Protein AF-A0A8J3S633-F1 (afdb_monomer_lite)

pLDDT: mean 79.49, std 15.38, range [40.88, 98.06]

Foldseek 3Di:
DDPPPPPQDQPQLVVLLVQLVVQLCLLVVLLVVLQVDDDCPSVCVQPVPCVVQPPDSQYDPLSVLSSVLSNLVSVLSSLLRSFAGDDDFDPADPLLVVLLVLLVVLLVCCVVDVGDPPDVPDLVVQLVNLVSQLSNQVSLLVVLPQFDNVLSVVLNVLSNVVSVLSNVLSVCVVVVNNVVNVVSCVVCPNCPSVVSSLVSSLVSLVRSQLADPVLSVLSVCLVVLVVVLVVCVVPPDDPPSSCSSNSSSSVSSSSSSVSSSSSRSSNSSRHVSVVVSVDPPPDPPPPPPPPPPPPDDDDDDDPPDD

Sequence (306 aa):
MRLDHSGRRYRFGRLAAGLAIGCAVAAVASGAVAAAGDDGALWRLLFPLGRRWVGEDLTGWQVLPVILAGGAQGWALWQILRGRAAGPRPRLDGHVRVLRGLLYTDLVLRLVFSRPLRLPDPWWVDIPWELLQLAVVVLFHRVLSGTPRVLRLAVLATGALTSLVSIGQDVAGALGRRSVAETSDLALLGGLTWSSWLALLLVAQARDGRWGRTTVWTGAAYPVMTLLIMPLTSAVLPDDGSGVAAIASLSAVSGLLMPVWVARSAHDLAGPHAEAVARPEGTGPASACTTPCSRGRAGCTACNGC

Secondary structure (DSSP, 8-state):
---------BTTHHHHHHHHHHHHHHHHHHHHHHHHS--HHHHHHH-TT-TTT--S---GGGHHHHHHHHHHHHHHHHHHHT-SBSS------HHHHHHHHHHHHHHHHHHHHTTTS-----HHHHHHHHHHHHHHHHHHHHH-TTS-HHHHHHHHHHHHHHHHHHHHHHHHHHTT-HHHHHHHHHHTGGGHHHHHHHHHHHHHHHHHSSS-HHHHHHHHHHHHHHHHHHHHHHHS--TTSHHHHHHHHHHHHHHHHHHHHHHHHHHHTTSHHHHHHHS-STT-----------S--S--------

Organism: Planobispora rosea (NCBI:txid35762)

Structure (mmCIF, N/CA/C/O backbone):
data_AF-A0A8J3S633-F1
#
_entry.id   AF-A0A8J3S633-F1
#
loop_
_atom_site.group_PDB
_atom_site.id
_atom_site.type_symbol
_atom_site.label_atom_id
_atom_site.label_alt_id
_atom_site.label_comp_id
_atom_site.label_asym_id
_atom_site.label_entity_id
_atom_site.label_seq_id
_atom_site.pdbx_PDB_ins_code
_atom_site.Cartn_x
_atom_site.Cartn_y
_atom_site.Cartn_z
_atom_site.occupancy
_atom_site.B_iso_or_equiv
_atom_site.auth_seq_id
_atom_site.auth_comp_id
_atom_site.auth_asym_id
_atom_site.auth_atom_id
_atom_site.pdbx_PDB_model_num
ATOM 1 N N . MET A 1 1 ? 5.932 -20.834 28.822 1.00 41.75 1 MET A N 1
ATOM 2 C CA . MET A 1 1 ? 5.220 -20.266 27.655 1.00 41.75 1 MET A CA 1
ATOM 3 C C . MET A 1 1 ? 5.058 -21.381 26.619 1.00 41.75 1 MET A C 1
ATOM 5 O O . MET A 1 1 ? 5.995 -21.657 25.885 1.00 41.75 1 MET A O 1
ATOM 9 N N . ARG A 1 2 ? 3.947 -22.134 26.648 1.00 41.84 2 ARG A N 1
ATOM 10 C CA . ARG A 1 2 ? 3.683 -23.207 25.670 1.00 41.84 2 ARG A CA 1
ATOM 11 C C . ARG A 1 2 ? 3.145 -22.566 24.397 1.00 41.84 2 ARG A C 1
ATOM 13 O O . ARG A 1 2 ? 2.070 -21.979 24.411 1.00 41.84 2 ARG A O 1
ATOM 20 N N . LEU A 1 3 ? 3.917 -22.638 23.319 1.00 44.97 3 LEU A N 1
ATOM 21 C CA . LEU A 1 3 ? 3.444 -22.276 21.990 1.00 44.97 3 LEU A CA 1
ATOM 22 C C . LEU A 1 3 ? 2.623 -23.449 21.456 1.00 44.97 3 LEU A C 1
ATOM 24 O O . LEU A 1 3 ? 3.164 -24.303 20.756 1.00 44.97 3 LEU A O 1
ATOM 28 N N . ASP A 1 4 ? 1.332 -23.492 21.781 1.00 52.59 4 ASP A N 1
ATOM 29 C CA . ASP A 1 4 ? 0.398 -24.405 21.125 1.00 52.59 4 ASP A CA 1
ATOM 30 C C . ASP A 1 4 ? 0.353 -24.061 19.632 1.00 52.59 4 ASP A C 1
ATOM 32 O O . ASP A 1 4 ? -0.384 -23.182 19.180 1.00 52.59 4 ASP A O 1
ATOM 36 N N . HIS A 1 5 ? 1.168 -24.768 18.847 1.00 47.94 5 HIS A N 1
ATOM 37 C CA . HIS A 1 5 ? 1.132 -24.777 17.389 1.00 47.94 5 HIS A CA 1
ATOM 38 C C . HIS A 1 5 ? -0.099 -25.565 16.930 1.00 47.94 5 HIS A C 1
ATOM 40 O O . HIS A 1 5 ? -0.010 -26.550 16.201 1.00 47.94 5 HIS A O 1
ATOM 46 N N . SER A 1 6 ? -1.285 -25.139 17.367 1.00 53.66 6 SER A N 1
ATOM 47 C CA . SER A 1 6 ? -2.528 -25.571 16.748 1.00 53.66 6 SER A CA 1
ATOM 48 C C . SER A 1 6 ? -2.503 -25.037 15.317 1.00 53.66 6 SER A C 1
ATOM 50 O O . SER A 1 6 ? -2.595 -23.835 15.063 1.00 53.66 6 SER A O 1
ATOM 52 N N . GLY A 1 7 ? -2.242 -25.945 14.374 1.00 49.28 7 GLY A N 1
ATOM 53 C CA . GLY A 1 7 ? -2.020 -25.642 12.967 1.00 49.28 7 GLY A CA 1
ATOM 54 C C . GLY A 1 7 ? -3.175 -24.837 12.385 1.00 49.28 7 GLY A C 1
ATOM 55 O O . GLY A 1 7 ? -4.186 -25.393 11.953 1.00 49.28 7 GLY A O 1
ATOM 56 N N . ARG A 1 8 ? -3.022 -23.510 12.357 1.00 59.16 8 ARG A N 1
ATOM 57 C CA . ARG A 1 8 ? -3.959 -22.590 11.714 1.00 59.16 8 ARG A CA 1
ATOM 58 C C . ARG A 1 8 ? -3.993 -22.900 10.226 1.00 59.16 8 ARG A C 1
ATOM 60 O O . ARG A 1 8 ? -3.114 -22.498 9.466 1.00 59.16 8 ARG A O 1
ATOM 67 N N . ARG A 1 9 ? -5.025 -23.628 9.805 1.00 62.34 9 ARG A N 1
ATOM 68 C CA . ARG A 1 9 ? -5.274 -23.928 8.395 1.00 62.34 9 ARG A CA 1
ATOM 69 C C . ARG A 1 9 ? -5.762 -22.652 7.709 1.00 62.34 9 ARG A C 1
ATOM 71 O O . ARG A 1 9 ? -6.800 -22.111 8.067 1.00 62.34 9 ARG A O 1
ATOM 78 N N . TYR A 1 10 ? -5.021 -22.145 6.732 1.00 63.84 10 TYR A N 1
ATOM 79 C CA . TYR A 1 10 ? -5.462 -21.016 5.910 1.00 63.84 10 TYR A CA 1
ATOM 80 C C . TYR A 1 10 ? -6.394 -21.543 4.818 1.00 63.84 10 TYR A C 1
ATOM 82 O O . TYR A 1 10 ? -6.000 -22.414 4.043 1.00 63.84 10 TYR A O 1
ATOM 90 N N . ARG A 1 11 ? -7.632 -21.037 4.751 1.00 65.25 11 ARG A N 1
ATOM 91 C CA . ARG A 1 11 ? -8.678 -21.584 3.862 1.00 65.25 11 ARG A CA 1
ATOM 92 C C . ARG A 1 11 ? -8.325 -21.449 2.374 1.00 65.25 11 ARG A C 1
ATOM 94 O O . ARG A 1 11 ? -8.649 -22.336 1.597 1.00 65.25 11 ARG A O 1
ATOM 101 N N . PH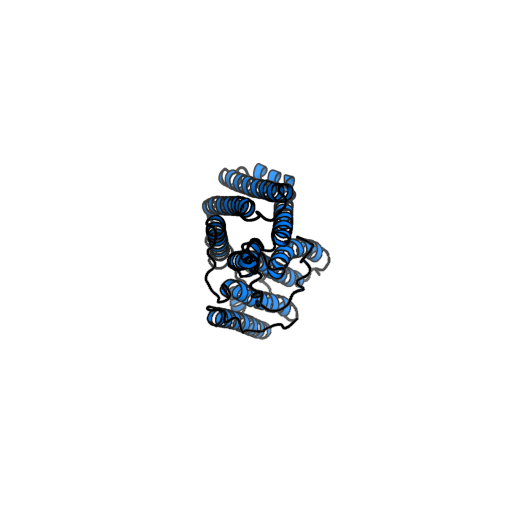E A 1 12 ? -7.594 -20.394 2.013 1.00 68.94 12 PHE A N 1
ATOM 102 C CA . PHE A 1 12 ? -7.072 -20.160 0.659 1.00 68.94 12 PHE A CA 1
ATOM 103 C C . PHE A 1 12 ? -5.582 -20.489 0.517 1.00 68.94 12 PHE A C 1
ATOM 105 O O . PHE A 1 12 ? -5.011 -20.334 -0.559 1.00 68.94 12 PHE A O 1
ATOM 112 N N . GLY A 1 13 ? -4.948 -20.998 1.580 1.00 65.06 13 GLY A N 1
ATOM 113 C CA . GLY A 1 13 ? -3.501 -21.193 1.625 1.00 65.06 13 GLY A CA 1
ATOM 114 C C . GLY A 1 13 ? -2.975 -22.143 0.550 1.00 65.06 13 GLY A C 1
ATOM 115 O O . GLY A 1 13 ? -1.861 -21.944 0.089 1.00 65.06 13 GLY A O 1
ATOM 116 N N . ARG A 1 14 ? -3.770 -23.132 0.116 1.00 72.69 14 ARG A N 1
ATOM 117 C CA . ARG A 1 14 ? -3.367 -24.097 -0.924 1.00 72.69 14 ARG A CA 1
ATOM 118 C C . ARG A 1 14 ? -3.359 -23.494 -2.328 1.00 72.69 14 ARG A C 1
ATOM 120 O O . ARG A 1 14 ? -2.380 -23.674 -3.035 1.00 72.69 14 ARG A O 1
ATOM 127 N N . LEU A 1 15 ? -4.405 -22.754 -2.706 1.00 71.00 15 LEU A N 1
ATOM 128 C CA . LEU A 1 15 ? -4.450 -22.060 -4.001 1.00 71.00 15 LEU A CA 1
ATOM 129 C C . LEU A 1 15 ? -3.401 -20.947 -4.057 1.00 71.00 15 LEU A C 1
ATOM 131 O O . LEU A 1 15 ? -2.670 -20.841 -5.035 1.00 71.00 15 LEU A O 1
ATOM 135 N N . ALA A 1 16 ? -3.267 -20.180 -2.970 1.00 67.19 16 ALA A N 1
ATOM 136 C CA . ALA A 1 16 ? -2.229 -19.165 -2.835 1.00 67.19 16 ALA A CA 1
ATOM 137 C C . ALA A 1 16 ? -0.820 -19.769 -2.929 1.00 67.19 16 ALA A C 1
ATOM 139 O O . ALA A 1 16 ? 0.036 -19.212 -3.606 1.00 67.19 16 ALA A O 1
ATOM 140 N N . ALA A 1 17 ? -0.574 -20.909 -2.271 1.00 70.81 17 ALA A N 1
ATOM 141 C CA . ALA A 1 17 ? 0.704 -21.611 -2.360 1.00 70.81 17 ALA A CA 1
ATOM 142 C C . ALA A 1 17 ? 0.958 -22.149 -3.773 1.00 70.81 17 ALA A C 1
ATOM 144 O O . ALA A 1 17 ? 2.062 -21.993 -4.271 1.00 70.81 17 ALA A O 1
ATOM 145 N N . GLY A 1 18 ? -0.053 -22.721 -4.435 1.00 72.38 18 GLY A N 1
ATOM 146 C CA . GLY A 1 18 ? 0.065 -23.195 -5.815 1.00 72.38 18 GLY A CA 1
ATOM 147 C C . GLY A 1 18 ? 0.425 -22.073 -6.790 1.00 72.38 18 GLY A C 1
ATOM 148 O O . GLY A 1 18 ? 1.368 -22.222 -7.556 1.00 72.38 18 GLY A O 1
ATOM 149 N N . LEU A 1 19 ? -0.258 -20.926 -6.706 1.00 72.62 19 LEU A N 1
ATOM 150 C CA . LEU A 1 19 ? 0.063 -19.747 -7.519 1.00 72.62 19 LEU A CA 1
ATOM 151 C C . LEU A 1 19 ? 1.460 -19.202 -7.214 1.00 72.62 19 LEU A C 1
ATOM 153 O O . LEU A 1 19 ? 2.208 -18.897 -8.133 1.00 72.62 19 LEU A O 1
ATOM 157 N N . ALA A 1 20 ? 1.840 -19.127 -5.940 1.00 70.12 20 ALA A N 1
ATOM 158 C CA . ALA A 1 20 ? 3.161 -18.655 -5.542 1.00 70.12 20 ALA A CA 1
ATOM 159 C C . ALA A 1 20 ? 4.290 -19.574 -6.025 1.00 70.12 20 ALA A C 1
ATOM 161 O O . ALA A 1 20 ? 5.287 -19.084 -6.547 1.00 70.12 20 ALA A O 1
ATOM 162 N N . ILE A 1 21 ? 4.116 -20.894 -5.886 1.00 74.31 21 ILE A N 1
ATOM 163 C CA . ILE A 1 21 ? 5.050 -21.900 -6.404 1.00 74.31 21 ILE A CA 1
ATOM 164 C C . ILE A 1 21 ? 5.099 -21.809 -7.927 1.00 74.31 21 ILE A C 1
ATOM 166 O O . ILE A 1 21 ? 6.187 -21.774 -8.481 1.00 74.31 21 ILE A O 1
ATOM 170 N N . GLY A 1 22 ? 3.951 -21.701 -8.599 1.00 73.06 22 GLY A N 1
ATOM 171 C CA . GLY A 1 22 ? 3.879 -21.532 -10.049 1.00 73.06 22 GLY A CA 1
ATOM 172 C C . GLY A 1 22 ? 4.640 -20.296 -10.528 1.00 73.06 22 GLY A C 1
ATOM 173 O O . GLY A 1 22 ? 5.470 -20.407 -11.422 1.00 73.06 22 GLY A O 1
ATOM 174 N N . CYS A 1 23 ? 4.439 -19.140 -9.888 1.00 68.12 23 CYS A N 1
ATOM 175 C CA . CYS A 1 23 ? 5.184 -17.917 -10.189 1.00 68.12 23 CYS A CA 1
ATOM 176 C C . CYS A 1 23 ? 6.684 -18.058 -9.899 1.00 68.12 23 CYS A C 1
ATOM 178 O O . CYS A 1 23 ? 7.493 -17.612 -10.704 1.00 68.12 23 CYS A O 1
ATOM 180 N N . ALA A 1 24 ? 7.068 -18.686 -8.783 1.00 70.88 24 ALA A N 1
ATOM 181 C CA . ALA A 1 24 ? 8.472 -18.891 -8.434 1.00 70.88 24 ALA A CA 1
ATOM 182 C C . ALA A 1 24 ? 9.171 -19.846 -9.412 1.00 70.88 24 ALA A C 1
ATOM 184 O O . ALA A 1 24 ? 10.261 -19.547 -9.888 1.00 70.88 24 ALA A O 1
ATOM 185 N N . VAL A 1 25 ? 8.531 -20.965 -9.759 1.00 75.19 25 VAL A N 1
ATOM 186 C CA . VAL A 1 25 ? 9.035 -21.925 -10.749 1.00 75.19 25 VAL A CA 1
ATOM 187 C C . VAL A 1 25 ? 9.118 -21.270 -12.120 1.00 75.19 25 VAL A C 1
ATOM 189 O O . VAL A 1 25 ? 10.143 -21.401 -12.773 1.00 75.19 25 VAL A O 1
ATOM 192 N N . ALA A 1 26 ? 8.096 -20.516 -12.535 1.00 72.12 26 ALA A N 1
ATOM 193 C CA . ALA A 1 26 ? 8.138 -19.764 -13.783 1.00 72.12 26 ALA A CA 1
ATOM 194 C C . ALA A 1 26 ? 9.292 -18.750 -13.783 1.00 72.12 26 ALA A C 1
ATOM 196 O O . ALA A 1 26 ? 10.028 -18.686 -14.760 1.00 72.12 26 ALA A O 1
ATOM 197 N N . ALA A 1 27 ? 9.511 -18.017 -12.687 1.00 68.12 27 ALA A N 1
ATOM 198 C CA . ALA A 1 27 ? 10.625 -17.080 -12.556 1.00 68.12 27 ALA A CA 1
ATOM 199 C C . ALA A 1 27 ? 11.992 -17.770 -12.668 1.00 68.12 27 ALA A C 1
ATOM 201 O O . ALA A 1 27 ? 12.840 -17.324 -13.437 1.00 68.12 27 ALA A O 1
ATOM 202 N N . VAL A 1 28 ? 12.189 -18.879 -11.949 1.00 73.38 28 VAL A N 1
ATOM 203 C CA . VAL A 1 28 ? 13.440 -19.653 -11.979 1.00 73.38 28 VAL A CA 1
ATOM 204 C C . VAL A 1 28 ? 13.664 -20.285 -13.350 1.00 73.38 28 VAL A C 1
ATOM 206 O O . VAL A 1 28 ? 14.752 -20.157 -13.899 1.00 73.38 28 VAL A O 1
ATOM 209 N N . ALA A 1 29 ? 12.645 -20.926 -13.925 1.00 73.12 29 ALA A N 1
ATOM 210 C CA . ALA A 1 29 ? 12.733 -21.562 -15.236 1.00 73.12 29 ALA A CA 1
ATOM 211 C C . ALA A 1 29 ? 13.033 -20.536 -16.332 1.00 73.12 29 ALA A C 1
ATOM 213 O O . ALA A 1 29 ? 13.910 -20.764 -17.154 1.00 73.12 29 ALA A O 1
ATOM 214 N N . SER A 1 30 ? 12.374 -19.377 -16.307 1.00 64.69 30 SER A N 1
ATOM 215 C CA . SER A 1 30 ? 12.656 -18.304 -17.265 1.00 64.69 30 SER A CA 1
ATOM 216 C C . SER A 1 30 ? 14.056 -17.726 -17.082 1.00 64.69 30 SER A C 1
ATOM 218 O O . SER A 1 30 ? 14.725 -17.467 -18.072 1.00 64.69 30 SER A O 1
ATOM 220 N N . GLY A 1 31 ? 14.511 -17.544 -15.836 1.00 63.69 31 GLY A N 1
ATOM 221 C CA . GLY A 1 31 ? 15.871 -17.086 -15.551 1.00 63.69 31 GLY A CA 1
ATOM 222 C C . GLY A 1 31 ? 16.930 -18.089 -16.014 1.00 63.69 31 GLY A C 1
ATOM 223 O O . GLY A 1 31 ? 17.950 -17.688 -16.560 1.00 63.69 31 GLY A O 1
ATOM 224 N N . ALA A 1 32 ? 16.668 -19.389 -15.860 1.00 69.19 32 ALA A N 1
ATOM 225 C CA . ALA A 1 32 ? 17.540 -20.453 -16.351 1.00 69.19 32 ALA A CA 1
ATOM 226 C C . ALA A 1 32 ? 17.567 -20.521 -17.887 1.00 69.19 32 ALA A C 1
ATOM 228 O O . ALA A 1 32 ? 18.641 -20.649 -18.465 1.00 69.19 32 ALA A O 1
ATOM 229 N N . VAL A 1 33 ? 16.408 -20.394 -18.547 1.00 65.69 33 VAL A N 1
ATOM 230 C CA . VAL A 1 33 ? 16.312 -20.336 -20.016 1.00 65.69 33 VAL A CA 1
ATOM 231 C C . VAL A 1 33 ? 17.031 -19.103 -20.556 1.00 65.69 33 VAL A C 1
ATOM 233 O O . VAL A 1 33 ? 17.796 -19.225 -21.501 1.00 65.69 33 VAL A O 1
ATOM 236 N N . ALA A 1 34 ? 16.857 -17.944 -19.925 1.00 63.03 34 ALA A N 1
ATOM 237 C CA . ALA A 1 34 ? 17.555 -16.726 -20.311 1.00 63.03 34 ALA A CA 1
ATOM 238 C C . ALA A 1 34 ? 19.071 -16.789 -20.087 1.00 63.03 34 ALA A C 1
ATOM 240 O O . ALA A 1 34 ? 19.836 -16.269 -20.886 1.00 63.03 34 ALA A O 1
ATOM 241 N N . ALA A 1 35 ? 19.525 -17.450 -19.021 1.00 65.56 35 ALA A N 1
ATOM 242 C CA . ALA A 1 35 ? 20.950 -17.697 -18.824 1.00 65.56 35 ALA A CA 1
ATOM 243 C C . ALA A 1 35 ? 21.532 -18.651 -19.887 1.00 65.56 35 ALA A C 1
ATOM 245 O O . ALA A 1 35 ? 22.744 -18.665 -20.092 1.00 65.56 35 ALA A O 1
ATOM 246 N N . ALA A 1 36 ? 20.683 -19.456 -20.533 1.00 70.25 36 ALA A N 1
ATOM 247 C CA . ALA A 1 36 ? 21.066 -20.451 -21.529 1.00 70.25 36 ALA A CA 1
ATOM 248 C C . ALA A 1 36 ? 20.823 -20.011 -22.986 1.00 70.25 36 ALA A C 1
ATOM 250 O O . ALA A 1 36 ? 21.292 -20.695 -23.894 1.00 70.25 36 ALA A O 1
ATOM 251 N N . GLY A 1 37 ? 20.100 -18.914 -23.234 1.00 62.69 37 GLY A N 1
ATOM 252 C CA . GLY A 1 37 ? 19.700 -18.515 -24.581 1.00 62.69 37 GLY A CA 1
ATOM 253 C C . GLY A 1 37 ? 19.213 -17.071 -24.693 1.00 62.69 37 GLY A C 1
ATOM 254 O O . GLY A 1 37 ? 18.707 -16.485 -23.741 1.00 62.69 37 GLY A O 1
ATOM 255 N N . ASP A 1 38 ? 19.330 -16.538 -25.906 1.00 60.56 38 ASP A N 1
ATOM 256 C CA . ASP A 1 38 ? 19.142 -15.131 -26.300 1.00 60.56 38 ASP A CA 1
ATOM 257 C C . ASP A 1 38 ? 17.664 -14.667 -26.357 1.00 60.56 38 ASP A C 1
ATOM 259 O O . ASP A 1 38 ? 17.285 -13.717 -27.045 1.00 60.56 38 ASP A O 1
ATOM 263 N N . ASP A 1 39 ? 16.760 -15.374 -25.671 1.00 61.16 39 ASP A N 1
ATOM 264 C CA . ASP A 1 39 ? 15.317 -15.200 -25.848 1.00 61.16 39 ASP A CA 1
ATOM 265 C C . ASP A 1 39 ? 14.725 -14.142 -24.900 1.00 61.16 39 ASP A C 1
ATOM 267 O O . ASP A 1 39 ? 14.101 -14.418 -23.867 1.00 61.16 39 ASP A O 1
ATOM 271 N N . GLY A 1 40 ? 14.819 -12.879 -25.328 1.00 60.19 40 GLY A N 1
ATOM 272 C CA . GLY A 1 40 ? 14.217 -11.700 -24.687 1.00 60.19 40 GLY A CA 1
ATOM 273 C C . GLY A 1 40 ? 12.688 -11.743 -24.482 1.00 60.19 40 GLY A C 1
ATOM 274 O O . GLY A 1 40 ? 12.103 -10.819 -23.908 1.00 60.19 40 GLY A O 1
ATOM 275 N N . ALA A 1 41 ? 11.986 -12.765 -24.982 1.00 59.84 41 ALA A N 1
ATOM 276 C CA . ALA A 1 41 ? 10.530 -12.905 -24.877 1.00 59.84 41 ALA A CA 1
ATOM 277 C C . ALA A 1 41 ? 10.056 -13.356 -23.481 1.00 59.84 41 ALA A C 1
ATOM 279 O O . ALA A 1 41 ? 9.036 -12.862 -22.995 1.00 59.84 41 ALA A O 1
ATOM 280 N N . LEU A 1 42 ? 10.808 -14.228 -22.802 1.00 58.69 42 LEU A N 1
ATOM 281 C CA . LEU A 1 42 ? 10.473 -14.720 -21.455 1.00 58.69 42 LEU A CA 1
ATOM 282 C C . LEU A 1 42 ? 10.660 -13.636 -20.383 1.00 58.69 42 LEU A C 1
ATOM 284 O O . LEU A 1 42 ? 9.832 -13.495 -19.478 1.00 58.69 42 LEU A O 1
ATOM 288 N N . TRP A 1 43 ? 11.664 -12.772 -20.555 1.00 57.53 43 TRP A N 1
ATOM 289 C CA . TRP A 1 43 ? 11.866 -11.588 -19.716 1.00 57.53 43 TRP A CA 1
ATOM 290 C C . TRP A 1 43 ? 10.698 -10.603 -19.777 1.00 57.53 43 TRP A C 1
ATOM 292 O O . TRP A 1 43 ? 10.301 -10.042 -18.754 1.00 57.53 43 TRP A O 1
ATOM 302 N N . ARG A 1 44 ? 10.086 -10.432 -20.956 1.00 60.25 44 ARG A N 1
ATOM 303 C CA . ARG A 1 44 ? 8.908 -9.569 -21.142 1.00 60.25 44 ARG A CA 1
ATOM 304 C C . ARG A 1 44 ? 7.682 -10.066 -20.371 1.00 60.25 44 ARG A C 1
ATOM 306 O O . ARG A 1 44 ? 6.828 -9.244 -20.036 1.00 60.25 44 ARG A O 1
ATOM 313 N N . LEU A 1 45 ? 7.606 -11.368 -20.082 1.00 58.22 45 LEU A N 1
ATOM 314 C CA . LEU A 1 45 ? 6.519 -11.973 -19.313 1.00 58.22 45 LEU A CA 1
ATOM 315 C C . LEU A 1 45 ? 6.697 -11.767 -17.798 1.00 58.22 45 LEU A C 1
ATOM 317 O O . LEU A 1 45 ? 5.722 -11.516 -17.094 1.00 58.22 45 LEU A O 1
ATOM 321 N N . LEU A 1 46 ? 7.938 -11.834 -17.304 1.00 56.09 46 LEU A N 1
ATOM 322 C CA . LEU A 1 46 ? 8.271 -11.646 -15.882 1.00 56.09 46 LEU A CA 1
ATOM 323 C C . LEU A 1 46 ? 8.392 -10.177 -15.465 1.00 56.09 46 LEU A C 1
ATOM 325 O O . LEU A 1 46 ? 8.084 -9.814 -14.327 1.00 56.09 46 LEU A O 1
ATOM 329 N N . PHE A 1 47 ? 8.816 -9.320 -16.395 1.00 58.69 47 PHE A N 1
ATOM 330 C CA . PHE A 1 47 ? 9.011 -7.888 -16.182 1.00 58.69 47 PHE A CA 1
ATOM 331 C C . PHE A 1 47 ? 8.239 -7.066 -17.219 1.00 58.69 47 PHE A C 1
ATOM 333 O O . PHE A 1 47 ? 8.841 -6.298 -17.975 1.00 58.69 47 PHE A O 1
ATOM 340 N N . PRO A 1 48 ? 6.890 -7.101 -17.220 1.00 53.84 48 PRO A N 1
ATOM 341 C CA . PRO A 1 48 ? 6.104 -6.142 -18.002 1.00 53.84 48 PRO A CA 1
ATOM 342 C C . PRO A 1 48 ? 6.433 -4.680 -17.622 1.00 53.84 48 PRO A C 1
ATOM 344 O O . PRO A 1 48 ? 6.217 -3.771 -18.424 1.00 53.84 48 PRO A O 1
ATOM 347 N N . LEU A 1 49 ? 7.019 -4.475 -16.437 1.00 47.81 49 LEU A N 1
ATOM 348 C CA . LEU A 1 49 ? 7.538 -3.226 -15.865 1.00 47.81 49 LEU A CA 1
ATOM 349 C C . LEU A 1 49 ? 8.876 -2.732 -16.440 1.00 47.81 49 LEU A C 1
ATOM 351 O O . LEU A 1 49 ? 9.174 -1.548 -16.336 1.00 47.81 49 LEU A O 1
ATOM 355 N N . GLY A 1 50 ? 9.699 -3.620 -17.004 1.00 46.81 50 GLY A N 1
ATOM 356 C CA . GLY A 1 50 ? 11.109 -3.347 -17.312 1.00 46.81 50 GLY A CA 1
ATOM 357 C C . GLY A 1 50 ? 11.405 -3.026 -18.776 1.00 46.81 50 GLY A C 1
ATOM 358 O O . GLY A 1 50 ? 12.571 -2.888 -19.125 1.00 46.81 50 GLY A O 1
ATOM 359 N N . ARG A 1 51 ? 10.387 -2.898 -19.646 1.00 47.97 51 ARG A N 1
ATOM 360 C CA . ARG A 1 51 ? 10.587 -2.775 -21.111 1.00 47.97 51 ARG A CA 1
ATOM 361 C C . ARG A 1 51 ? 11.517 -1.641 -21.551 1.00 47.97 51 ARG A C 1
ATOM 363 O O . ARG A 1 51 ? 11.989 -1.694 -22.676 1.00 47.97 51 ARG A O 1
ATOM 370 N N . ARG A 1 52 ? 11.720 -0.609 -20.728 1.00 49.66 52 ARG A N 1
ATOM 371 C CA . ARG A 1 52 ? 12.607 0.510 -21.079 1.00 49.66 52 ARG A CA 1
ATOM 372 C C . ARG A 1 52 ? 14.066 0.287 -20.670 1.00 49.66 52 ARG A C 1
ATOM 374 O O . ARG A 1 52 ? 14.918 1.018 -21.144 1.00 49.66 52 ARG A O 1
ATOM 381 N N . TRP A 1 53 ? 14.329 -0.701 -19.816 1.00 51.22 53 TRP A N 1
ATOM 382 C CA . TRP A 1 53 ? 15.633 -0.922 -19.182 1.00 51.22 53 TRP A CA 1
ATOM 383 C C . TRP A 1 53 ? 16.250 -2.277 -19.536 1.00 51.22 53 TRP A C 1
ATOM 385 O O . TRP A 1 53 ? 17.457 -2.433 -19.460 1.00 51.22 53 TRP A O 1
ATOM 395 N N . VAL A 1 54 ? 15.428 -3.252 -19.935 1.00 54.00 54 VAL A N 1
ATOM 396 C CA . VAL A 1 54 ? 15.863 -4.592 -20.356 1.00 54.00 54 VAL A CA 1
ATOM 397 C C . VAL A 1 54 ? 15.823 -4.649 -21.882 1.00 54.00 54 VAL A C 1
ATOM 399 O O . VAL A 1 54 ? 14.923 -5.245 -22.474 1.00 54.00 54 VAL A O 1
ATOM 402 N N . GLY A 1 55 ? 16.715 -3.884 -22.509 1.00 50.09 55 GLY A N 1
ATOM 403 C CA . GLY A 1 55 ? 16.956 -3.908 -23.955 1.00 50.09 55 GLY A CA 1
ATOM 404 C C . GLY A 1 55 ? 18.253 -4.622 -24.337 1.00 50.09 55 GLY A C 1
ATOM 405 O O . GLY A 1 55 ? 18.500 -4.801 -25.521 1.00 50.09 55 GLY A O 1
ATOM 406 N N . GLU A 1 56 ? 19.050 -5.023 -23.349 1.00 57.34 56 GLU A N 1
ATOM 407 C CA . GLU A 1 56 ? 20.370 -5.623 -23.528 1.00 57.34 56 GLU A CA 1
ATOM 408 C C . GLU A 1 56 ? 20.370 -7.065 -23.017 1.00 57.34 56 GLU A C 1
ATOM 410 O O . GLU A 1 56 ? 19.593 -7.421 -22.120 1.00 57.34 56 GLU A O 1
ATOM 415 N N . ASP A 1 57 ? 21.240 -7.882 -23.605 1.00 66.19 57 ASP A N 1
ATOM 416 C CA . ASP A 1 57 ? 21.424 -9.295 -23.293 1.00 66.19 57 ASP A CA 1
ATOM 417 C C . ASP A 1 57 ? 21.907 -9.444 -21.843 1.00 66.19 57 ASP A C 1
ATOM 419 O O . ASP A 1 57 ? 23.102 -9.388 -21.540 1.00 66.19 57 ASP A O 1
ATOM 423 N N . LEU A 1 58 ? 20.955 -9.594 -20.914 1.00 68.19 58 LEU A N 1
ATOM 424 C CA . LEU A 1 58 ? 21.225 -9.837 -19.497 1.00 68.19 58 LEU A CA 1
ATOM 425 C C . LEU A 1 58 ? 22.006 -11.147 -19.357 1.00 68.19 58 LEU A C 1
ATOM 427 O O . LEU A 1 58 ? 21.422 -12.231 -19.371 1.00 68.19 58 LEU A O 1
ATOM 431 N N . THR A 1 59 ? 23.320 -11.053 -19.182 1.00 74.62 59 THR A N 1
ATOM 432 C CA . THR A 1 59 ? 24.209 -12.214 -19.074 1.00 74.62 59 THR A CA 1
ATOM 433 C C . THR A 1 59 ? 24.946 -12.238 -17.736 1.00 74.62 59 THR A C 1
ATOM 435 O O . THR A 1 59 ? 25.098 -11.235 -17.030 1.00 74.62 59 THR A O 1
ATOM 438 N N . GLY A 1 60 ? 25.372 -13.436 -17.329 1.00 83.12 60 GLY A N 1
ATOM 439 C CA . GLY A 1 60 ? 26.152 -13.636 -16.111 1.00 83.12 60 GLY A CA 1
ATOM 440 C C . GLY A 1 60 ? 25.401 -13.257 -14.829 1.00 83.12 60 GLY A C 1
ATOM 441 O O . GLY A 1 60 ? 24.318 -13.767 -14.544 1.00 83.12 60 GLY A O 1
ATOM 442 N N . TRP A 1 61 ? 26.001 -12.389 -14.010 1.00 80.75 61 TRP A N 1
ATOM 443 C CA . TRP A 1 61 ? 25.502 -12.084 -12.664 1.00 80.75 61 TRP A CA 1
ATOM 444 C C . TRP A 1 61 ? 24.228 -11.226 -12.655 1.00 80.75 61 TRP A C 1
ATOM 446 O O . TRP A 1 61 ? 23.469 -11.279 -11.686 1.00 80.75 61 TRP A O 1
ATOM 456 N N . GLN A 1 62 ? 23.957 -10.481 -13.731 1.00 77.75 62 GLN A N 1
ATOM 457 C CA . GLN A 1 62 ? 22.792 -9.593 -13.853 1.00 77.75 62 GLN A CA 1
ATOM 458 C C . GLN A 1 62 ? 21.462 -10.363 -13.809 1.00 77.75 62 GLN A C 1
ATOM 460 O O . GLN A 1 62 ? 20.434 -9.811 -13.428 1.00 77.75 62 GLN A O 1
ATOM 465 N N . VAL A 1 63 ? 21.488 -11.662 -14.122 1.00 78.69 63 VAL A N 1
ATOM 466 C CA . VAL A 1 63 ? 20.342 -12.580 -14.031 1.00 78.69 63 VAL A CA 1
ATOM 467 C C . VAL A 1 63 ? 19.876 -12.766 -12.577 1.00 78.69 63 VAL A C 1
ATOM 469 O O . VAL A 1 63 ? 18.680 -12.921 -12.317 1.00 78.69 63 VAL A O 1
ATOM 472 N N . LEU A 1 64 ? 20.793 -12.713 -11.603 1.00 82.88 64 LEU A N 1
ATOM 473 C CA . LEU A 1 64 ? 20.493 -13.003 -10.198 1.00 82.88 64 LEU A CA 1
ATOM 474 C C . LEU A 1 64 ? 19.499 -12.001 -9.567 1.00 82.88 64 LEU A C 1
ATOM 476 O O . LEU A 1 64 ? 18.486 -12.461 -9.032 1.00 82.88 64 LEU A O 1
ATOM 480 N N . PRO A 1 65 ? 19.703 -10.665 -9.631 1.00 82.50 65 PRO A N 1
ATOM 481 C CA . PRO A 1 65 ? 18.726 -9.687 -9.139 1.00 82.50 65 PRO A CA 1
ATOM 482 C C . PRO A 1 65 ? 17.325 -9.882 -9.723 1.00 82.50 65 PRO A C 1
ATOM 484 O O . PRO A 1 65 ? 16.325 -9.732 -9.019 1.00 82.50 65 PRO A O 1
ATOM 487 N N . VAL A 1 66 ? 17.259 -10.273 -10.993 1.00 79.06 66 VAL A N 1
ATOM 488 C CA . VAL A 1 66 ? 16.011 -10.448 -11.726 1.00 79.06 66 VAL A CA 1
ATOM 489 C C . VAL A 1 66 ? 15.276 -11.715 -11.266 1.00 79.06 66 VAL A C 1
ATOM 491 O O . VAL A 1 66 ? 14.075 -11.666 -10.989 1.00 79.06 66 VAL A O 1
ATOM 494 N N . ILE A 1 67 ? 15.987 -12.830 -11.058 1.00 81.00 67 ILE A N 1
ATOM 495 C CA . ILE A 1 67 ? 15.424 -14.039 -10.428 1.00 81.00 67 ILE A CA 1
ATOM 496 C C . ILE A 1 67 ? 14.913 -13.725 -9.017 1.00 81.00 67 ILE A C 1
ATOM 498 O O . ILE A 1 67 ? 13.801 -14.122 -8.660 1.00 81.00 67 ILE A O 1
ATOM 502 N N . LEU A 1 68 ? 15.687 -12.981 -8.218 1.00 85.75 68 LEU A N 1
ATOM 503 C CA . LEU A 1 68 ? 15.281 -12.579 -6.868 1.00 85.75 68 LEU A CA 1
ATOM 504 C C . LEU A 1 68 ? 14.016 -11.716 -6.894 1.00 85.75 68 LEU A C 1
ATOM 506 O O . LEU A 1 68 ? 13.110 -11.933 -6.087 1.00 85.75 68 LEU A O 1
ATOM 510 N N . ALA A 1 69 ? 13.912 -10.784 -7.842 1.00 84.12 69 ALA A N 1
ATOM 511 C CA . ALA A 1 69 ? 12.715 -9.977 -8.027 1.00 84.12 69 ALA A CA 1
ATOM 512 C C . ALA A 1 69 ? 11.497 -10.831 -8.421 1.00 84.12 69 ALA A C 1
ATOM 514 O O . ALA A 1 69 ? 10.421 -10.643 -7.852 1.00 84.12 69 ALA A O 1
ATOM 515 N N . GLY A 1 70 ? 11.657 -11.818 -9.308 1.00 81.31 70 GLY A N 1
ATOM 516 C CA . GLY A 1 70 ? 10.596 -12.779 -9.637 1.00 81.31 70 GLY A CA 1
ATOM 517 C C . GLY A 1 70 ? 10.171 -13.639 -8.436 1.00 81.31 70 GLY A C 1
ATOM 518 O O . GLY A 1 70 ? 8.980 -13.812 -8.168 1.00 81.31 70 GLY A O 1
ATOM 519 N N . GLY A 1 71 ? 11.130 -14.103 -7.630 1.00 85.31 71 GLY A N 1
ATOM 520 C CA . GLY A 1 71 ? 10.852 -14.792 -6.367 1.00 85.31 71 GLY A CA 1
ATOM 521 C C . GLY A 1 71 ? 10.087 -13.909 -5.373 1.00 85.31 71 GLY A C 1
ATOM 522 O O . GLY A 1 71 ? 9.112 -14.354 -4.761 1.00 85.31 71 GLY A O 1
ATOM 523 N N . ALA A 1 72 ? 10.466 -12.634 -5.261 1.00 88.88 72 ALA A N 1
ATOM 524 C CA . ALA A 1 72 ? 9.773 -11.655 -4.429 1.00 88.88 72 ALA A CA 1
ATOM 525 C C . ALA A 1 72 ? 8.341 -11.383 -4.916 1.00 88.88 72 ALA A C 1
ATOM 527 O O . ALA A 1 72 ? 7.444 -11.235 -4.086 1.00 88.88 72 ALA A O 1
ATOM 528 N N . GLN A 1 73 ? 8.091 -11.374 -6.231 1.00 85.31 73 GLN A N 1
ATOM 529 C CA . GLN A 1 73 ? 6.737 -11.292 -6.798 1.00 85.31 73 GLN A CA 1
ATOM 530 C C . GLN A 1 73 ? 5.884 -12.498 -6.389 1.00 85.31 73 GLN A C 1
ATOM 532 O O . GLN A 1 73 ? 4.771 -12.316 -5.890 1.00 85.31 73 GLN A O 1
ATOM 537 N N . GLY A 1 74 ? 6.412 -13.719 -6.528 1.00 82.69 74 GLY A N 1
ATOM 538 C CA . GLY A 1 74 ? 5.731 -14.93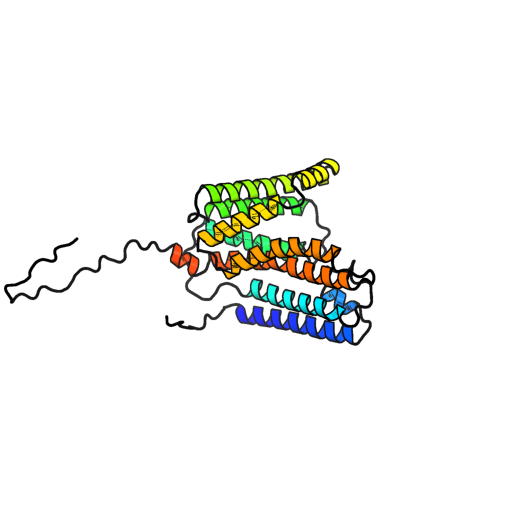8 -6.078 1.00 82.69 74 GLY A CA 1
ATOM 539 C C . GLY A 1 74 ? 5.428 -14.913 -4.576 1.00 82.69 74 GLY A C 1
ATOM 540 O O . GLY A 1 74 ? 4.312 -15.227 -4.150 1.00 82.69 74 GLY A O 1
ATOM 541 N N . TRP A 1 75 ? 6.383 -14.448 -3.765 1.00 92.00 75 TRP A N 1
ATOM 542 C CA . TRP A 1 75 ? 6.181 -14.227 -2.332 1.00 92.00 75 TRP A CA 1
ATOM 543 C C . TRP A 1 75 ? 5.105 -13.173 -2.048 1.00 92.00 75 TRP A C 1
ATOM 545 O O . TRP A 1 75 ? 4.244 -13.394 -1.197 1.00 92.00 75 TRP A O 1
ATOM 555 N N . ALA A 1 76 ? 5.113 -12.043 -2.751 1.00 90.88 76 ALA A N 1
ATOM 556 C CA . ALA A 1 76 ? 4.136 -10.978 -2.561 1.00 90.88 76 ALA A CA 1
ATOM 557 C C . ALA A 1 76 ? 2.719 -11.464 -2.886 1.00 90.88 76 ALA A C 1
ATOM 559 O O . ALA A 1 76 ? 1.799 -11.268 -2.088 1.00 90.88 76 ALA A O 1
ATOM 560 N N . LEU A 1 77 ? 2.561 -12.185 -4.000 1.00 87.31 77 LEU A N 1
ATOM 561 C CA . LEU A 1 77 ? 1.297 -12.802 -4.390 1.00 87.31 77 LEU A CA 1
ATOM 562 C C . LEU A 1 77 ? 0.819 -13.802 -3.334 1.00 87.31 77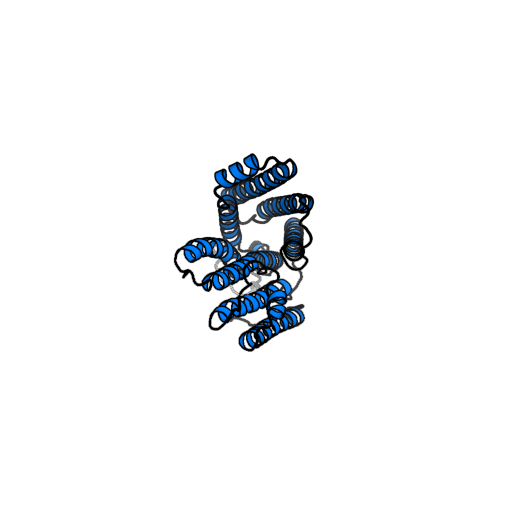 LEU A C 1
ATOM 564 O O . LEU A 1 77 ? -0.352 -13.786 -2.951 1.00 87.31 77 LEU A O 1
ATOM 568 N N . TRP A 1 78 ? 1.730 -14.617 -2.793 1.00 88.38 78 TRP A N 1
ATOM 569 C CA . TRP A 1 78 ? 1.412 -15.497 -1.674 1.00 88.38 78 TRP A CA 1
ATOM 570 C C . TRP A 1 78 ? 0.876 -14.718 -0.471 1.00 88.38 78 TRP A C 1
ATOM 572 O O . TRP A 1 78 ? -0.153 -15.099 0.081 1.00 88.38 78 TRP A O 1
ATOM 582 N N . GLN A 1 79 ? 1.525 -13.619 -0.068 1.00 92.06 79 GLN A N 1
ATOM 583 C CA . GLN A 1 79 ? 1.074 -12.807 1.070 1.00 92.06 79 GLN A CA 1
ATOM 584 C C . GLN A 1 79 ? -0.299 -12.175 0.837 1.00 92.06 79 GLN A C 1
ATOM 586 O O . GLN A 1 79 ? -1.121 -12.139 1.756 1.00 92.06 79 GLN A O 1
ATOM 591 N N . ILE A 1 80 ? -0.545 -11.703 -0.384 1.00 91.38 80 ILE A N 1
ATOM 592 C CA . ILE A 1 80 ? -1.817 -11.111 -0.795 1.00 91.38 80 ILE A CA 1
ATOM 593 C C . ILE A 1 80 ? -2.938 -12.161 -0.753 1.00 91.38 80 ILE A C 1
ATOM 595 O O . ILE A 1 80 ? -3.997 -11.914 -0.178 1.00 91.38 80 ILE A O 1
ATOM 599 N N . LEU A 1 81 ? -2.693 -13.359 -1.292 1.00 88.81 81 LEU A N 1
ATOM 600 C CA . LEU A 1 81 ? -3.706 -14.410 -1.442 1.00 88.81 81 LEU A CA 1
ATOM 601 C C . LEU A 1 81 ? -3.865 -15.326 -0.225 1.00 88.81 81 LEU A C 1
ATOM 603 O O . LEU A 1 81 ? -4.867 -16.038 -0.126 1.00 88.81 81 LEU A O 1
ATOM 607 N N . ARG A 1 82 ? -2.910 -15.331 0.716 1.00 85.25 82 ARG A N 1
ATOM 608 C CA . ARG A 1 82 ? -2.936 -16.200 1.910 1.00 85.25 82 ARG A CA 1
ATOM 609 C C . ARG A 1 82 ? -4.258 -16.097 2.673 1.00 85.25 82 ARG A C 1
ATOM 611 O O . ARG A 1 82 ? -4.708 -17.082 3.268 1.00 85.25 82 ARG A O 1
ATOM 618 N N . GLY A 1 83 ? -4.888 -14.925 2.612 1.00 80.31 83 GLY A N 1
ATOM 619 C CA . GLY A 1 83 ? -6.178 -14.654 3.217 1.00 80.31 83 GLY A CA 1
ATOM 620 C C . GLY A 1 83 ? -6.118 -14.650 4.743 1.00 80.31 83 GLY A C 1
ATOM 621 O O . GLY A 1 83 ? -5.077 -14.834 5.377 1.00 80.31 83 GLY A O 1
ATOM 622 N N . ARG A 1 84 ? -7.287 -14.467 5.358 1.00 77.19 84 ARG A N 1
ATOM 623 C CA . ARG A 1 84 ? -7.438 -14.513 6.817 1.00 77.19 84 ARG A CA 1
ATOM 624 C C . ARG A 1 84 ? -7.116 -15.915 7.355 1.00 77.19 84 ARG A C 1
ATOM 626 O O . ARG A 1 84 ? -7.564 -16.916 6.789 1.00 77.19 84 ARG A O 1
ATOM 633 N N . ALA A 1 85 ? -6.426 -15.985 8.495 1.00 74.12 85 ALA A N 1
ATOM 634 C CA . ALA A 1 85 ? -6.301 -17.223 9.264 1.00 74.12 85 ALA A CA 1
ATOM 635 C C . ALA A 1 85 ? -7.695 -17.797 9.589 1.00 74.12 85 ALA A C 1
ATOM 637 O O . ALA A 1 85 ? -8.610 -17.048 9.944 1.00 74.12 85 ALA A O 1
ATOM 638 N N . ALA A 1 86 ? -7.888 -19.113 9.447 1.00 70.62 86 ALA A N 1
ATOM 639 C CA . ALA A 1 86 ? -9.164 -19.717 9.816 1.00 70.62 86 ALA A CA 1
ATOM 640 C C . ALA A 1 86 ? -9.409 -19.573 11.323 1.00 70.62 86 ALA A C 1
ATOM 642 O O . ALA A 1 86 ? -8.512 -19.764 12.141 1.00 70.62 86 ALA A O 1
ATOM 643 N N . GLY A 1 87 ? -10.645 -19.225 11.658 1.00 75.25 87 GLY A N 1
ATOM 644 C CA . GLY A 1 87 ? -11.133 -19.018 13.013 1.00 75.25 87 GLY A CA 1
ATOM 645 C C . GLY A 1 87 ? -12.570 -18.494 12.975 1.00 75.25 87 GLY A C 1
ATOM 646 O O . GLY A 1 87 ? -13.055 -18.150 11.880 1.00 75.25 87 GLY A O 1
ATOM 647 N N . PRO A 1 88 ? -13.249 -18.414 14.132 1.00 74.12 88 PRO A N 1
ATOM 648 C CA . PRO A 1 88 ? -14.540 -17.745 14.260 1.00 74.12 88 PRO A CA 1
ATOM 649 C C . PRO A 1 88 ? -14.515 -16.370 13.581 1.00 74.12 88 PRO A C 1
ATOM 651 O O . PRO A 1 88 ? -13.456 -15.757 13.417 1.00 74.12 88 PRO A O 1
ATOM 654 N N . ARG A 1 89 ? -15.657 -15.918 13.061 1.00 75.06 89 ARG A N 1
ATOM 655 C CA . ARG A 1 89 ? -15.748 -14.582 12.463 1.00 75.06 89 ARG A CA 1
ATOM 656 C C . ARG A 1 89 ? -15.941 -13.579 13.604 1.00 75.06 89 ARG A C 1
ATOM 658 O O . ARG A 1 89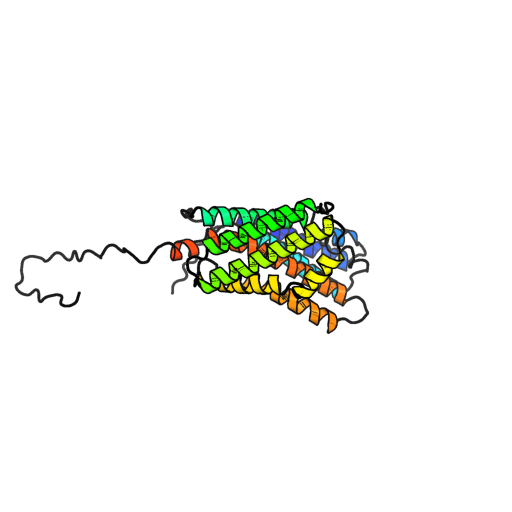 ? -17.016 -13.619 14.203 1.00 75.06 89 ARG A O 1
ATOM 665 N N . PRO A 1 90 ? -14.969 -12.693 13.893 1.00 75.69 90 PRO A N 1
ATOM 666 C CA . PRO A 1 90 ? -15.205 -11.614 14.836 1.00 75.69 90 PRO A CA 1
ATOM 667 C C . PRO A 1 90 ? -16.382 -10.767 14.372 1.00 75.69 90 PRO A C 1
ATOM 669 O O . PRO A 1 90 ? -16.548 -10.503 13.174 1.00 75.69 90 PRO A O 1
ATOM 672 N N . ARG A 1 91 ? -17.175 -10.288 15.329 1.00 82.88 91 ARG A N 1
ATOM 673 C CA . ARG A 1 91 ? -18.134 -9.218 15.070 1.00 82.88 91 ARG A CA 1
ATOM 674 C C . ARG A 1 91 ? -17.339 -7.927 14.872 1.00 82.88 91 ARG A C 1
ATOM 676 O O . ARG A 1 91 ? -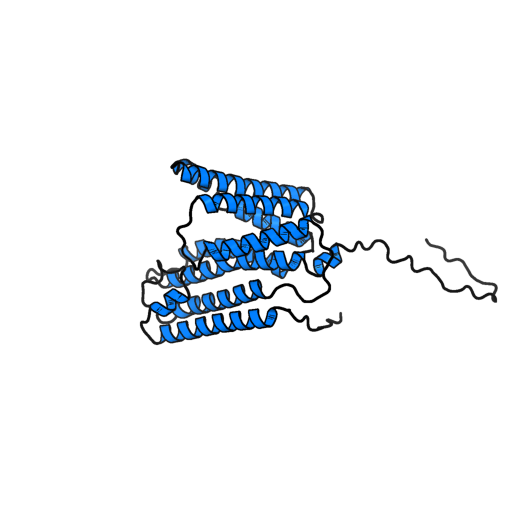16.953 -7.276 15.832 1.00 82.88 91 ARG A O 1
ATOM 683 N N . LEU A 1 92 ? -17.043 -7.606 13.615 1.00 84.62 92 LEU A N 1
ATOM 684 C CA . LEU A 1 92 ? -16.319 -6.389 13.250 1.00 84.62 92 LEU A CA 1
ATOM 685 C C . LEU A 1 92 ? -17.238 -5.171 13.351 1.00 84.62 92 LEU A C 1
ATOM 687 O O . LEU A 1 92 ? -18.356 -5.203 12.819 1.00 84.62 92 LEU A O 1
ATOM 691 N N . ASP A 1 93 ? -16.722 -4.106 13.964 1.00 90.19 93 ASP A N 1
ATOM 692 C CA . ASP A 1 93 ? -17.310 -2.768 13.902 1.00 90.19 93 ASP A CA 1
ATOM 693 C C . ASP A 1 93 ? -17.493 -2.318 12.436 1.00 90.19 93 ASP A C 1
ATOM 695 O O . ASP A 1 93 ? -16.754 -2.738 11.535 1.00 90.19 93 ASP A O 1
ATOM 699 N N . GLY A 1 94 ? -18.493 -1.469 12.191 1.00 93.38 94 GLY A N 1
ATOM 700 C CA . GLY A 1 94 ? -18.842 -0.969 10.863 1.00 93.38 94 GLY A CA 1
ATOM 701 C C . GLY A 1 94 ? -17.655 -0.298 10.174 1.00 93.38 94 GLY A C 1
ATOM 702 O O . GLY A 1 94 ? -17.311 -0.668 9.052 1.00 93.38 94 GLY A O 1
ATOM 703 N N . HIS A 1 95 ? -16.955 0.600 10.873 1.00 95.62 95 HIS A N 1
ATOM 704 C CA . HIS A 1 95 ? -15.798 1.321 10.328 1.00 95.62 95 HIS A CA 1
ATOM 705 C C . HIS A 1 95 ? -14.652 0.386 9.930 1.00 95.62 95 HIS A C 1
ATOM 707 O O . HIS A 1 95 ? -14.051 0.556 8.873 1.00 95.62 95 HIS A O 1
ATOM 713 N N . VAL A 1 96 ? -14.382 -0.642 10.742 1.00 94.31 96 VAL A N 1
ATOM 714 C CA . VAL A 1 96 ? -13.344 -1.645 10.458 1.00 94.31 96 VAL A CA 1
ATOM 715 C C . VAL A 1 96 ? -13.688 -2.442 9.201 1.00 94.31 96 VAL A C 1
ATOM 717 O O . VAL A 1 96 ? -12.814 -2.718 8.379 1.00 94.31 96 VAL A O 1
ATOM 720 N N . ARG A 1 97 ? -14.967 -2.792 9.023 1.00 94.38 97 ARG A N 1
ATOM 721 C CA . ARG A 1 97 ? -15.439 -3.501 7.829 1.00 94.38 97 ARG A CA 1
ATOM 722 C C . ARG A 1 97 ? -15.283 -2.653 6.571 1.00 94.38 97 ARG A C 1
ATOM 724 O O . ARG A 1 97 ? -14.807 -3.178 5.567 1.00 94.38 97 ARG A O 1
ATOM 731 N N . VAL A 1 98 ? -15.653 -1.373 6.638 1.00 96.88 98 VAL A N 1
ATOM 732 C CA . VAL A 1 98 ? -15.512 -0.441 5.509 1.00 96.88 98 VAL A CA 1
ATOM 733 C C . VAL A 1 98 ? -14.037 -0.232 5.177 1.00 96.88 98 VAL A C 1
ATOM 735 O O . VAL A 1 98 ? -13.663 -0.432 4.027 1.00 96.88 98 VAL A O 1
ATOM 738 N N . LEU A 1 99 ? -13.182 0.055 6.168 1.00 96.88 99 LEU A N 1
ATOM 739 C CA . LEU A 1 99 ? -11.740 0.234 5.951 1.00 96.88 99 LEU A CA 1
ATOM 740 C C . LEU A 1 99 ? -11.118 -0.998 5.295 1.00 96.88 99 LEU A C 1
ATOM 742 O O . LEU A 1 99 ? -10.382 -0.884 4.323 1.00 96.88 99 LEU A O 1
ATOM 746 N N . ARG A 1 100 ? -11.455 -2.192 5.789 1.00 95.56 100 ARG A N 1
ATOM 747 C CA . ARG A 1 100 ? -10.986 -3.446 5.198 1.00 95.56 100 ARG A CA 1
ATOM 748 C C . ARG A 1 100 ? -11.440 -3.604 3.745 1.00 95.56 100 ARG A C 1
ATOM 750 O O . ARG A 1 100 ? -10.654 -4.066 2.925 1.00 95.56 100 ARG A O 1
ATOM 757 N N . GLY A 1 101 ? -12.685 -3.241 3.440 1.00 96.19 101 GLY A N 1
ATOM 758 C CA . GLY A 1 101 ? -13.197 -3.204 2.072 1.00 96.19 101 GLY A CA 1
ATOM 759 C C . GLY A 1 101 ? -12.380 -2.263 1.192 1.00 96.19 101 GLY A C 1
ATOM 760 O O . GLY A 1 101 ? -11.878 -2.700 0.163 1.00 96.19 101 GLY A O 1
ATOM 761 N N . LEU A 1 102 ? -12.163 -1.021 1.640 1.00 97.00 102 LEU A N 1
ATOM 762 C CA . LEU A 1 102 ? -11.388 -0.028 0.891 1.00 97.00 102 LEU A CA 1
ATOM 763 C C . LEU A 1 102 ? -9.930 -0.446 0.682 1.00 97.00 102 LEU A C 1
ATOM 765 O O . LEU A 1 102 ? -9.415 -0.235 -0.405 1.00 97.00 102 LEU A O 1
ATOM 769 N N . LEU A 1 103 ? -9.283 -1.091 1.658 1.00 96.81 103 LEU A N 1
ATOM 770 C CA . LEU A 1 103 ? -7.923 -1.620 1.487 1.00 96.81 103 LEU A CA 1
ATOM 771 C C . LEU A 1 103 ? -7.862 -2.738 0.434 1.00 96.81 103 LEU A C 1
ATOM 773 O O . LEU A 1 103 ? -6.890 -2.832 -0.307 1.00 96.81 103 LEU A O 1
ATOM 777 N N . TYR A 1 104 ? -8.887 -3.591 0.330 1.00 95.56 104 TYR A N 1
ATOM 778 C CA . TYR A 1 104 ? -8.939 -4.571 -0.760 1.00 95.56 104 TYR A CA 1
ATOM 779 C C . TYR A 1 104 ? -9.239 -3.922 -2.108 1.00 95.56 104 TYR A C 1
ATOM 781 O O . TYR A 1 104 ? -8.652 -4.331 -3.104 1.00 95.56 104 TYR A O 1
ATOM 789 N N . THR A 1 105 ? -10.118 -2.920 -2.147 1.00 94.88 105 THR A N 1
ATOM 790 C CA . THR A 1 105 ? -10.370 -2.140 -3.364 1.00 94.88 105 THR A CA 1
ATOM 791 C C . THR A 1 105 ? -9.089 -1.454 -3.834 1.00 94.88 105 THR A C 1
ATOM 793 O O . THR A 1 105 ? -8.732 -1.589 -4.999 1.00 94.88 105 THR A O 1
ATOM 796 N N . ASP A 1 106 ? -8.358 -0.813 -2.917 1.00 94.50 106 ASP A N 1
ATOM 797 C CA . ASP A 1 106 ? -7.041 -0.215 -3.153 1.00 94.50 106 ASP A CA 1
ATOM 798 C C . ASP A 1 106 ? -6.072 -1.242 -3.749 1.00 94.50 106 ASP A C 1
ATOM 800 O O . ASP A 1 106 ? -5.506 -1.045 -4.822 1.00 94.50 106 ASP A O 1
ATOM 804 N N . LEU A 1 107 ? -5.957 -2.401 -3.105 1.00 93.62 107 LEU A N 1
ATOM 805 C CA . LEU A 1 107 ? -5.103 -3.479 -3.577 1.00 93.62 107 LEU A CA 1
ATOM 806 C C . LEU A 1 107 ? -5.473 -3.953 -4.991 1.00 93.62 107 LEU A C 1
ATOM 808 O O . LEU A 1 107 ? -4.583 -4.156 -5.813 1.00 93.62 107 LEU A O 1
ATOM 812 N N . VAL A 1 108 ? -6.762 -4.144 -5.282 1.00 89.69 108 VAL A N 1
ATOM 813 C CA . VAL A 1 108 ? -7.231 -4.597 -6.601 1.00 89.69 108 VAL A CA 1
ATOM 814 C C . VAL A 1 108 ? -6.919 -3.560 -7.668 1.00 89.69 108 VAL A C 1
ATOM 816 O O . VAL A 1 108 ? -6.349 -3.908 -8.694 1.00 89.69 108 VAL A O 1
ATOM 819 N N . LEU A 1 109 ? -7.245 -2.296 -7.422 1.00 87.81 109 LEU A N 1
ATOM 820 C CA . LEU A 1 109 ? -6.970 -1.202 -8.349 1.00 87.81 109 LEU A CA 1
ATOM 821 C C . LEU A 1 109 ? -5.461 -1.036 -8.582 1.00 87.81 109 LEU A C 1
ATOM 823 O O . LEU A 1 109 ? -5.053 -0.963 -9.736 1.00 87.81 109 LEU A O 1
ATOM 827 N N . ARG A 1 110 ? -4.613 -1.120 -7.541 1.00 87.31 110 ARG A N 1
ATOM 828 C CA . ARG A 1 110 ? -3.150 -1.213 -7.718 1.00 87.31 110 ARG A CA 1
ATOM 829 C C . ARG A 1 110 ? -2.806 -2.363 -8.651 1.00 87.31 110 ARG A C 1
ATOM 831 O O . ARG A 1 110 ? -2.095 -2.159 -9.622 1.00 87.31 110 ARG A O 1
ATOM 838 N N . LEU A 1 111 ? -3.297 -3.570 -8.401 1.00 83.19 111 LEU A N 1
ATOM 839 C CA . LEU A 1 111 ? -2.948 -4.726 -9.229 1.00 83.19 111 LEU A CA 1
ATOM 840 C C . LEU A 1 111 ? -3.458 -4.613 -10.674 1.00 83.19 111 LEU A C 1
ATOM 842 O O . LEU A 1 111 ? -2.781 -5.104 -11.570 1.00 83.19 111 LEU A O 1
ATOM 846 N N . VAL A 1 112 ? -4.608 -3.978 -10.905 1.00 81.00 112 VAL A N 1
ATOM 847 C CA . VAL A 1 112 ? -5.216 -3.802 -12.234 1.00 81.00 112 VAL A CA 1
ATOM 848 C C . VAL A 1 112 ? -4.516 -2.698 -13.025 1.00 81.00 112 VAL A C 1
ATOM 850 O O . VAL A 1 112 ? -4.068 -2.951 -14.144 1.00 81.00 112 VAL A O 1
ATOM 853 N N . PHE A 1 113 ? -4.397 -1.504 -12.442 1.00 75.44 113 PHE A N 1
ATOM 854 C CA . PHE A 1 113 ? -3.900 -0.309 -13.125 1.00 75.44 113 PHE A CA 1
ATOM 855 C C . PHE A 1 113 ? -2.377 -0.226 -13.113 1.00 75.44 113 PHE A C 1
ATOM 857 O O . PHE A 1 113 ? -1.773 0.057 -14.139 1.00 75.44 113 PHE A O 1
ATOM 864 N N . SER A 1 114 ? -1.711 -0.589 -12.012 1.00 68.00 114 SER A N 1
ATOM 865 C CA . SER A 1 114 ? -0.276 -0.307 -11.932 1.00 68.00 114 SER A CA 1
ATOM 866 C C . SER A 1 114 ? 0.605 -1.196 -12.822 1.00 68.00 114 SER A C 1
ATOM 868 O O . SER A 1 114 ? 1.763 -0.822 -13.018 1.00 68.00 114 SER A O 1
ATOM 870 N N . ARG A 1 115 ? 0.169 -2.384 -13.314 1.00 62.06 115 ARG A N 1
ATOM 871 C CA . ARG A 1 115 ? 1.144 -3.375 -13.850 1.00 62.06 115 ARG A CA 1
ATOM 872 C C . ARG A 1 115 ? 0.770 -4.247 -15.066 1.00 62.06 115 ARG A C 1
ATOM 874 O O . ARG A 1 115 ? 1.470 -4.131 -16.072 1.00 62.06 115 ARG A O 1
ATOM 881 N N . PRO A 1 116 ? -0.200 -5.177 -15.040 1.00 50.97 116 PRO A N 1
ATOM 882 C CA . PRO A 1 116 ? -0.238 -6.218 -16.070 1.00 50.97 116 PRO A CA 1
ATOM 883 C C . PRO A 1 116 ? -0.935 -5.785 -17.364 1.00 50.97 116 PRO A C 1
ATOM 885 O O . PRO A 1 116 ? -0.569 -6.269 -18.431 1.00 50.97 116 PRO A O 1
ATOM 888 N N . LEU A 1 117 ? -1.920 -4.883 -17.297 1.00 52.81 117 LEU A N 1
ATOM 889 C CA . LEU A 1 117 ? -2.815 -4.636 -18.432 1.00 52.81 117 LEU A CA 1
ATOM 890 C C . LEU A 1 117 ? -2.395 -3.466 -19.327 1.00 52.81 117 LEU A C 1
ATOM 892 O O . LEU A 1 117 ? -2.904 -3.378 -20.441 1.00 52.81 117 LEU A O 1
ATOM 896 N N . ARG A 1 118 ? -1.464 -2.602 -18.876 1.00 58.06 118 ARG A N 1
ATOM 897 C CA . ARG A 1 118 ? -1.009 -1.396 -19.606 1.00 58.06 118 ARG A CA 1
ATOM 898 C C . ARG A 1 118 ? -2.163 -0.649 -20.278 1.00 58.06 118 ARG A C 1
ATOM 900 O O . ARG A 1 118 ? -2.045 -0.207 -21.422 1.00 58.06 118 ARG A O 1
ATOM 907 N N . LEU A 1 119 ? -3.296 -0.566 -19.587 1.00 64.06 119 LEU A N 1
ATOM 908 C CA . LEU A 1 119 ? -4.368 0.285 -20.062 1.00 64.06 119 LEU A CA 1
ATOM 909 C C . LEU A 1 119 ? -3.803 1.708 -20.048 1.00 64.06 119 LEU A C 1
ATOM 911 O O . LEU A 1 119 ? -3.091 2.042 -19.101 1.00 64.06 119 LEU A O 1
ATOM 915 N N . PRO A 1 120 ? -4.007 2.506 -21.109 1.00 67.50 120 PRO A N 1
ATOM 916 C CA . PRO A 1 120 ? -3.627 3.908 -21.066 1.00 67.50 120 PRO A CA 1
ATOM 917 C C . PRO A 1 120 ? -4.312 4.510 -19.846 1.00 67.50 120 PRO A C 1
ATOM 919 O O . PRO A 1 120 ? -5.542 4.520 -19.824 1.00 67.50 120 PRO A O 1
ATOM 922 N N . ASP A 1 121 ? -3.524 4.905 -18.840 1.00 67.06 121 ASP A N 1
ATOM 923 C CA . ASP A 1 121 ? -4.036 5.399 -17.563 1.00 67.06 121 ASP A CA 1
ATOM 924 C C . ASP A 1 121 ? -4.878 6.637 -17.853 1.00 67.06 121 ASP A C 1
ATOM 926 O O . ASP A 1 121 ? -4.350 7.689 -18.237 1.00 67.06 121 ASP A O 1
ATOM 930 N N . PRO A 1 122 ? -6.209 6.515 -17.786 1.00 78.75 122 PRO A N 1
ATOM 931 C CA . PRO A 1 122 ? -7.051 7.655 -18.018 1.00 78.75 122 PRO A CA 1
ATOM 932 C C . PRO A 1 122 ? -6.901 8.556 -16.798 1.00 78.75 122 PRO A C 1
ATOM 934 O O . PRO A 1 122 ? -7.140 8.100 -15.687 1.00 78.75 122 PRO A O 1
ATOM 937 N N . TRP A 1 123 ? -6.600 9.837 -16.996 1.00 78.75 123 TRP A N 1
ATOM 938 C CA . TRP A 1 123 ? -6.500 10.830 -15.910 1.00 78.75 123 TRP A CA 1
ATOM 939 C C . TRP A 1 123 ? -7.724 10.844 -14.970 1.00 78.75 123 TRP A C 1
ATOM 941 O O . TRP A 1 123 ? -7.652 11.259 -13.817 1.00 78.75 123 TRP A O 1
ATOM 951 N N . TRP A 1 124 ? -8.884 10.390 -15.457 1.00 79.38 124 TRP A N 1
ATOM 952 C CA . TRP A 1 124 ? -10.098 10.272 -14.656 1.00 79.38 124 TRP A CA 1
ATOM 953 C C . TRP A 1 124 ? -10.087 9.088 -13.680 1.00 79.38 124 TRP A C 1
ATOM 955 O O . TRP A 1 124 ? -10.995 9.019 -12.862 1.00 79.38 124 TRP A O 1
ATOM 965 N N . VAL A 1 125 ? -9.125 8.161 -13.752 1.00 85.62 125 VAL A N 1
ATOM 966 C CA . VAL A 1 125 ? -8.929 7.058 -12.790 1.00 85.62 125 VAL A CA 1
ATOM 967 C C . VAL A 1 125 ? -8.148 7.531 -11.564 1.00 85.62 125 VAL A C 1
ATOM 969 O O . VAL A 1 125 ? -8.448 7.082 -10.455 1.00 85.62 125 VAL A O 1
ATOM 972 N N . ASP A 1 126 ? -7.234 8.483 -11.745 1.00 86.06 126 ASP A N 1
ATOM 973 C CA . ASP A 1 126 ? -6.399 9.028 -10.670 1.00 86.06 126 ASP A CA 1
ATOM 974 C C . ASP A 1 126 ? -7.249 9.777 -9.630 1.00 86.06 126 ASP A C 1
ATOM 976 O O . ASP A 1 126 ? -7.118 9.567 -8.428 1.00 86.06 126 ASP A O 1
ATOM 980 N N . ILE A 1 127 ? -8.256 10.541 -10.068 1.00 89.06 127 ILE A N 1
ATOM 981 C CA . ILE A 1 127 ? -9.133 11.278 -9.143 1.00 89.06 127 ILE A CA 1
ATOM 982 C C . ILE A 1 127 ? -9.925 10.334 -8.202 1.00 89.06 127 ILE A C 1
ATOM 984 O O . ILE A 1 127 ? -9.848 10.503 -6.982 1.00 89.06 127 ILE A O 1
ATOM 988 N N . PRO A 1 128 ? -10.688 9.327 -8.685 1.00 91.44 128 PRO A N 1
ATOM 989 C CA . PRO A 1 128 ? -11.322 8.322 -7.831 1.00 91.44 128 PRO A CA 1
ATOM 990 C C . PRO A 1 128 ? -10.333 7.567 -6.946 1.00 91.44 128 PRO A C 1
ATOM 992 O O . PRO A 1 128 ? -10.679 7.212 -5.817 1.00 91.44 128 PRO A O 1
ATOM 995 N N . TRP A 1 129 ? -9.126 7.311 -7.449 1.00 92.06 129 TRP A N 1
ATOM 996 C CA . TRP A 1 129 ? -8.060 6.669 -6.694 1.00 92.06 129 TRP A CA 1
ATOM 997 C C . TRP A 1 129 ? -7.628 7.514 -5.492 1.00 92.06 129 TRP A C 1
ATOM 999 O O . TRP A 1 129 ? -7.594 7.019 -4.363 1.00 92.06 129 TRP A O 1
ATOM 1009 N N . GLU A 1 130 ? -7.399 8.807 -5.691 1.00 92.81 130 GLU A N 1
ATOM 1010 C CA . GLU A 1 130 ? -7.035 9.720 -4.611 1.00 92.81 130 GLU A CA 1
ATOM 1011 C C . GLU A 1 130 ? -8.187 9.962 -3.626 1.00 92.81 130 GLU A C 1
ATOM 1013 O O . GLU A 1 130 ? -7.979 10.049 -2.413 1.00 92.81 130 GLU A O 1
ATOM 1018 N N . LEU A 1 131 ? -9.436 9.977 -4.104 1.00 95.50 131 LEU A N 1
ATOM 1019 C CA . LEU A 1 131 ? -10.614 10.007 -3.230 1.00 95.50 131 LEU A CA 1
ATOM 1020 C C . LEU A 1 131 ? -10.723 8.737 -2.374 1.00 95.50 131 LEU A C 1
ATOM 1022 O O . LEU A 1 131 ? -11.074 8.811 -1.191 1.00 95.50 131 LEU A O 1
ATOM 1026 N N . LEU A 1 132 ? -10.393 7.573 -2.943 1.00 96.19 132 LEU A N 1
ATOM 1027 C CA . LEU A 1 132 ? -10.296 6.318 -2.204 1.00 96.19 132 LEU A CA 1
ATOM 1028 C C . LEU A 1 132 ? -9.200 6.397 -1.130 1.00 96.19 132 LEU A C 1
ATOM 1030 O O . LEU A 1 132 ? -9.463 6.012 0.013 1.00 96.19 132 LEU A O 1
ATOM 1034 N N . GLN A 1 133 ? -8.014 6.933 -1.448 1.00 96.00 133 GLN A N 1
ATOM 1035 C CA . GLN A 1 133 ? -6.946 7.149 -0.461 1.00 96.00 133 GLN A CA 1
ATOM 1036 C C . GLN A 1 133 ? -7.397 8.075 0.666 1.00 96.00 133 GLN A C 1
ATOM 1038 O O . GLN A 1 133 ? -7.235 7.747 1.843 1.00 96.00 133 GLN A O 1
ATOM 1043 N N . LEU A 1 134 ? -8.037 9.196 0.334 1.00 97.19 134 LEU A N 1
ATOM 1044 C CA . LEU A 1 134 ? -8.555 10.133 1.325 1.00 97.19 134 LEU A CA 1
ATOM 1045 C C . LEU A 1 134 ? -9.574 9.454 2.255 1.00 97.19 134 LEU A C 1
ATOM 1047 O O . LEU A 1 134 ? -9.520 9.621 3.477 1.00 97.19 134 LEU A O 1
ATOM 1051 N N . ALA A 1 135 ? -10.468 8.628 1.705 1.00 97.88 135 ALA A N 1
ATOM 1052 C CA . ALA A 1 135 ? -11.409 7.840 2.497 1.00 97.88 135 ALA A CA 1
ATOM 1053 C C . ALA A 1 135 ? -10.691 6.834 3.418 1.00 97.88 135 ALA A C 1
ATOM 1055 O O . ALA A 1 135 ? -11.067 6.689 4.587 1.00 97.88 135 ALA A O 1
ATOM 1056 N N . VAL A 1 136 ? -9.631 6.178 2.933 1.00 97.62 136 VAL A N 1
ATOM 1057 C CA . VAL A 1 136 ? -8.771 5.292 3.733 1.00 97.62 136 VAL A CA 1
ATOM 1058 C C . VAL A 1 136 ? -8.115 6.059 4.887 1.00 97.62 136 VAL A C 1
ATOM 1060 O O . VAL A 1 136 ? -8.174 5.591 6.026 1.00 97.62 136 VAL A O 1
ATOM 1063 N N . VAL A 1 137 ? -7.572 7.256 4.645 1.00 97.75 137 VAL A N 1
ATOM 1064 C CA . VAL A 1 137 ? -6.977 8.125 5.680 1.00 97.75 137 VAL A CA 1
ATOM 1065 C C . VAL A 1 137 ? -7.999 8.468 6.769 1.00 97.75 137 VAL A C 1
ATOM 1067 O O . VAL A 1 137 ? -7.730 8.297 7.964 1.00 97.75 137 VAL A O 1
ATOM 1070 N N . VAL A 1 138 ? -9.197 8.909 6.374 1.00 98.06 138 VAL A N 1
ATOM 1071 C CA . VAL A 1 138 ? -10.276 9.263 7.310 1.00 98.06 138 VAL A CA 1
ATOM 1072 C C . VAL A 1 138 ? -10.707 8.051 8.138 1.00 98.06 138 VAL A C 1
ATOM 1074 O O . VAL A 1 138 ? -10.905 8.157 9.352 1.00 98.06 138 VAL A O 1
ATOM 1077 N N . LEU A 1 139 ? -10.823 6.877 7.519 1.00 97.50 139 LEU A N 1
ATOM 1078 C CA . LEU A 1 139 ? -11.199 5.654 8.223 1.00 97.50 139 LEU A CA 1
ATOM 1079 C C . LEU A 1 139 ? -10.099 5.148 9.153 1.00 97.50 139 LEU A C 1
ATOM 1081 O O . LEU A 1 139 ? -10.419 4.714 10.259 1.00 97.50 139 LEU A O 1
ATOM 1085 N N . PHE A 1 140 ? -8.821 5.257 8.783 1.00 96.94 140 PHE A N 1
ATOM 1086 C CA . PHE A 1 140 ? -7.722 4.969 9.706 1.00 96.94 140 PHE A CA 1
ATOM 1087 C C . PHE A 1 140 ? -7.814 5.844 10.956 1.00 96.94 140 PHE A C 1
ATOM 1089 O O . PHE A 1 140 ? -7.757 5.320 12.067 1.00 96.94 140 PHE A O 1
ATOM 1096 N N . HIS A 1 141 ? -8.061 7.148 10.807 1.00 96.50 141 HIS A N 1
ATOM 1097 C CA . HIS A 1 141 ? -8.257 8.043 11.951 1.00 96.50 141 HIS A CA 1
ATOM 1098 C C . HIS A 1 141 ? -9.382 7.575 12.896 1.00 96.50 141 HIS A C 1
ATOM 1100 O O . HIS A 1 141 ? -9.263 7.712 14.122 1.00 96.50 141 HIS A O 1
ATOM 1106 N N . ARG A 1 142 ? -10.474 7.028 12.344 1.00 96.38 142 ARG A N 1
ATOM 1107 C CA . ARG A 1 142 ? -11.606 6.485 13.114 1.00 96.38 142 ARG A CA 1
ATOM 1108 C C . ARG A 1 142 ? -11.272 5.153 13.783 1.00 96.38 142 ARG A C 1
ATOM 1110 O O . ARG A 1 142 ? -11.639 4.959 14.937 1.00 96.38 142 ARG A O 1
ATOM 1117 N N . VAL A 1 143 ? -10.577 4.261 13.078 1.00 96.00 143 VAL A N 1
ATOM 1118 C CA . VAL A 1 143 ? -10.264 2.901 13.545 1.00 96.00 143 VAL A CA 1
ATOM 1119 C C . VAL A 1 143 ? -9.134 2.878 14.579 1.00 96.00 143 VAL A C 1
ATOM 1121 O O . VAL A 1 143 ? -9.154 2.015 15.452 1.00 96.00 143 VAL A O 1
ATOM 1124 N N . LEU A 1 144 ? -8.197 3.831 14.531 1.00 95.44 144 LEU A N 1
ATOM 1125 C CA . LEU A 1 144 ? -7.061 3.964 15.459 1.00 95.44 144 LEU A CA 1
ATOM 1126 C C . LEU A 1 144 ? -7.473 4.491 16.848 1.00 95.44 144 LEU A C 1
ATOM 1128 O O . LEU A 1 144 ? -6.830 5.381 17.403 1.00 95.44 144 LEU A O 1
ATOM 1132 N N . SER A 1 145 ? -8.576 4.001 17.416 1.00 91.00 145 SER A N 1
ATOM 1133 C CA . SER A 1 145 ? -9.133 4.504 18.675 1.00 91.00 145 SER A CA 1
ATOM 1134 C C . SER A 1 145 ? -8.228 4.267 19.890 1.00 91.00 145 SER A C 1
ATOM 1136 O O . SER A 1 145 ? -8.354 5.006 20.862 1.00 91.00 145 SER A O 1
ATOM 1138 N N . GLY A 1 146 ? -7.319 3.284 19.842 1.00 90.38 146 GLY A N 1
ATOM 1139 C CA . GLY A 1 146 ? -6.362 2.988 20.916 1.00 90.38 146 GLY A CA 1
ATOM 1140 C C . GLY A 1 146 ? -5.124 3.892 20.923 1.00 90.38 146 GLY A C 1
ATOM 1141 O O . GLY A 1 146 ? -4.266 3.768 21.790 1.00 90.38 146 GLY A O 1
ATOM 1142 N N . THR A 1 147 ? -5.011 4.813 19.964 1.00 95.88 147 THR A N 1
ATOM 1143 C CA . THR A 1 147 ? -3.844 5.690 19.796 1.00 95.88 147 THR A CA 1
ATOM 1144 C C . THR A 1 147 ? -4.086 7.084 20.408 1.00 95.88 147 THR A C 1
ATOM 1146 O O . THR A 1 147 ? -5.214 7.586 20.343 1.00 95.88 147 THR A O 1
ATOM 1149 N N . PRO A 1 148 ? -3.055 7.781 20.944 1.00 97.12 148 PRO A N 1
ATOM 1150 C CA . PRO A 1 148 ? -3.192 9.160 21.417 1.00 97.12 148 PRO A CA 1
ATOM 1151 C C . PRO A 1 148 ? -3.818 10.097 20.374 1.00 97.12 148 PRO A C 1
ATOM 1153 O O . PRO A 1 148 ? -3.460 10.061 19.193 1.00 97.12 148 PRO A O 1
ATOM 1156 N N . ARG A 1 149 ? -4.720 10.984 20.818 1.00 97.19 149 ARG A N 1
ATOM 1157 C CA . ARG A 1 149 ? -5.485 11.899 19.947 1.00 97.19 149 ARG A CA 1
ATOM 1158 C C . ARG A 1 149 ? -4.592 12.747 19.039 1.00 97.19 149 ARG A C 1
ATOM 1160 O O . ARG A 1 149 ? -4.914 12.904 17.867 1.00 97.19 149 ARG A O 1
ATOM 1167 N N . VAL A 1 150 ? -3.472 13.247 19.563 1.00 98.00 150 VAL A N 1
ATOM 1168 C CA . VAL A 1 150 ? -2.514 14.069 18.804 1.00 98.00 150 VAL A CA 1
ATOM 1169 C C . VAL A 1 150 ? -1.942 13.292 17.620 1.00 98.00 150 VAL A C 1
ATOM 1171 O O . VAL A 1 150 ? -1.981 13.783 16.498 1.00 98.00 150 VAL A O 1
ATOM 1174 N N . LEU A 1 151 ? -1.497 12.048 17.835 1.00 97.69 151 LEU A N 1
ATOM 1175 C CA . LEU A 1 151 ? -0.954 11.210 16.764 1.00 97.69 151 LEU A CA 1
ATOM 1176 C C . LEU A 1 151 ? -2.027 10.877 15.716 1.00 97.69 151 LEU A C 1
ATOM 1178 O O . LEU A 1 151 ? -1.766 10.967 14.522 1.00 97.69 151 LEU A O 1
ATOM 1182 N N . ARG A 1 152 ? -3.260 10.575 16.140 1.00 97.25 152 ARG A N 1
ATOM 1183 C CA . ARG A 1 152 ? -4.382 10.333 15.214 1.00 97.25 152 ARG A CA 1
ATOM 1184 C C . ARG A 1 152 ? -4.723 11.551 14.358 1.00 97.25 152 ARG A C 1
ATOM 1186 O O . ARG A 1 152 ? -5.114 11.386 13.205 1.00 97.25 152 ARG A O 1
ATOM 1193 N N . LEU A 1 153 ? -4.648 12.754 14.927 1.00 98.00 153 LEU A N 1
ATOM 1194 C CA . LEU A 1 153 ? -4.871 13.998 14.191 1.00 98.00 153 LEU A CA 1
ATOM 1195 C C . LEU A 1 153 ? -3.702 14.300 13.253 1.00 98.00 153 LEU A C 1
ATOM 1197 O O . LEU A 1 153 ? -3.947 14.694 12.121 1.00 98.00 153 LEU A O 1
ATOM 1201 N N . ALA A 1 154 ? -2.462 14.043 13.675 1.00 97.94 154 ALA A N 1
ATOM 1202 C CA . ALA A 1 154 ? -1.284 14.196 12.825 1.00 97.94 154 ALA A CA 1
ATOM 1203 C C . ALA A 1 154 ? -1.335 13.264 11.601 1.00 97.94 154 ALA A C 1
ATOM 1205 O O . ALA A 1 154 ? -1.113 13.719 10.481 1.00 97.94 154 ALA A O 1
ATOM 1206 N N . VAL A 1 155 ? -1.704 11.989 11.789 1.00 97.62 155 VAL A N 1
ATOM 1207 C CA . VAL A 1 155 ? -1.923 11.027 10.688 1.00 97.62 155 VAL A CA 1
ATOM 1208 C C . VAL A 1 155 ? -3.032 11.504 9.748 1.00 97.62 155 VAL A C 1
ATOM 1210 O O . VAL A 1 155 ? -2.869 11.454 8.534 1.00 97.62 155 VAL A O 1
ATOM 1213 N N . LEU A 1 156 ? -4.154 11.987 10.291 1.00 97.81 156 LEU A N 1
ATOM 1214 C CA . LEU A 1 156 ? -5.254 12.508 9.477 1.00 97.81 156 LEU A CA 1
ATOM 1215 C C . LEU A 1 156 ? -4.821 13.730 8.660 1.00 97.81 156 LEU A C 1
ATOM 1217 O O . LEU A 1 156 ? -5.069 13.771 7.462 1.00 97.81 156 LEU A O 1
ATOM 1221 N N . ALA A 1 157 ? -4.180 14.709 9.300 1.00 97.19 157 ALA A N 1
ATOM 1222 C CA . ALA A 1 157 ? -3.787 15.963 8.669 1.00 97.19 157 ALA A CA 1
ATOM 1223 C C . ALA A 1 157 ? -2.747 15.743 7.565 1.00 97.19 157 ALA A C 1
ATOM 1225 O O . ALA A 1 157 ? -2.941 16.208 6.447 1.00 97.19 157 ALA A O 1
ATOM 1226 N N . THR A 1 158 ? -1.680 14.991 7.854 1.00 96.12 158 THR A N 1
ATOM 1227 C CA . THR A 1 158 ? -0.626 14.689 6.868 1.00 96.12 158 THR A CA 1
ATOM 1228 C C . THR A 1 158 ? -1.150 13.849 5.705 1.00 96.12 158 THR A C 1
ATOM 1230 O O . THR A 1 158 ? -0.823 14.130 4.553 1.00 96.12 158 THR A O 1
ATOM 1233 N N . GLY A 1 159 ? -2.019 12.871 5.974 1.00 96.38 159 GLY A N 1
ATOM 1234 C CA . GLY A 1 159 ? -2.627 12.043 4.931 1.00 96.38 159 GLY A CA 1
ATOM 1235 C C . GLY A 1 159 ? -3.597 12.822 4.055 1.00 96.38 159 GLY A C 1
ATOM 1236 O O . GLY A 1 159 ? -3.500 12.764 2.836 1.00 96.38 159 GLY A O 1
ATOM 1237 N N . ALA A 1 160 ? -4.489 13.605 4.668 1.00 96.69 160 ALA A N 1
ATOM 1238 C CA . ALA A 1 160 ? -5.445 14.426 3.934 1.00 96.69 160 ALA A CA 1
ATOM 1239 C C . ALA A 1 160 ? -4.734 15.489 3.092 1.00 96.69 160 ALA A C 1
ATOM 1241 O O . ALA A 1 160 ? -5.101 15.679 1.939 1.00 96.69 160 ALA A O 1
ATOM 1242 N N . LEU A 1 161 ? -3.693 16.132 3.634 1.00 94.69 161 LEU A N 1
ATOM 1243 C CA . LEU A 1 161 ? -2.862 17.063 2.874 1.00 94.69 161 LEU A CA 1
ATOM 1244 C C . LEU A 1 161 ? -2.233 16.373 1.659 1.00 94.69 161 LEU A C 1
ATOM 1246 O O . LEU A 1 161 ? -2.314 16.909 0.560 1.00 94.69 161 LEU A O 1
ATOM 1250 N N . THR A 1 162 ? -1.670 15.175 1.838 1.00 93.19 162 THR A N 1
ATOM 1251 C CA . THR A 1 162 ? -1.053 14.421 0.734 1.00 93.19 162 THR A CA 1
ATOM 1252 C C . THR A 1 162 ? -2.065 14.087 -0.366 1.00 93.19 162 THR A C 1
ATOM 1254 O O . THR A 1 162 ? -1.790 14.334 -1.538 1.00 93.19 162 THR A O 1
ATOM 1257 N N . SER A 1 163 ? -3.254 13.593 -0.010 1.00 94.25 163 SER A N 1
ATOM 1258 C CA . SER A 1 163 ? -4.302 13.292 -0.996 1.00 94.25 163 SER A CA 1
ATOM 1259 C C . SER A 1 163 ? -4.842 14.551 -1.679 1.00 94.25 163 SER A C 1
ATOM 1261 O O . SER A 1 163 ? -5.030 14.557 -2.888 1.00 94.25 163 SER A O 1
ATOM 1263 N N . LEU A 1 164 ? -5.069 15.643 -0.940 1.00 93.75 164 LEU A N 1
ATOM 1264 C CA . LEU A 1 164 ? -5.571 16.897 -1.518 1.00 93.75 164 LEU A CA 1
ATOM 1265 C C . LEU A 1 164 ? -4.581 17.522 -2.502 1.00 93.75 164 LEU A C 1
ATOM 1267 O O . LEU A 1 164 ? -4.993 18.041 -3.537 1.00 93.75 164 LEU A O 1
ATOM 1271 N N . VAL A 1 165 ? -3.288 17.460 -2.188 1.00 91.88 165 VAL A N 1
ATOM 1272 C CA . VAL A 1 165 ? -2.229 17.886 -3.105 1.00 91.88 165 VAL A CA 1
ATOM 1273 C C . VAL A 1 165 ? -2.252 17.034 -4.364 1.00 91.88 165 VAL A C 1
ATOM 1275 O O . VAL A 1 165 ? -2.251 17.605 -5.449 1.00 91.88 165 VAL A O 1
ATOM 1278 N N . SER A 1 166 ? -2.305 15.707 -4.221 1.00 90.62 166 SER A N 1
ATOM 1279 C CA . SER A 1 166 ? -2.277 14.779 -5.361 1.00 90.62 166 SER A CA 1
ATOM 1280 C C . SER A 1 166 ? -3.460 15.044 -6.301 1.00 90.62 166 SER A C 1
ATOM 1282 O O . SER A 1 166 ? -3.263 15.303 -7.483 1.00 90.62 166 SER A O 1
ATOM 1284 N N . ILE A 1 167 ? -4.672 15.194 -5.747 1.00 91.50 167 ILE A N 1
ATOM 1285 C CA . ILE A 1 167 ? -5.866 15.618 -6.504 1.00 91.50 167 ILE A CA 1
ATOM 1286 C C . ILE A 1 167 ? -5.630 16.960 -7.213 1.00 91.50 167 ILE A C 1
ATOM 1288 O O . ILE A 1 167 ? -6.004 17.136 -8.372 1.00 91.50 167 ILE A O 1
ATOM 1292 N N . GLY A 1 168 ? -5.031 17.933 -6.521 1.00 91.00 168 GLY A N 1
ATOM 1293 C CA . GLY A 1 168 ? -4.718 19.241 -7.092 1.00 91.00 168 GLY A CA 1
ATOM 1294 C C . GLY A 1 168 ? -3.735 19.161 -8.264 1.00 91.00 168 GLY A C 1
ATOM 1295 O O . GLY A 1 168 ? -3.924 19.863 -9.259 1.00 91.00 168 GLY A O 1
ATOM 1296 N N . GLN A 1 169 ? -2.724 18.295 -8.170 1.00 89.62 169 GLN A N 1
ATOM 1297 C CA . GLN A 1 169 ? -1.755 18.036 -9.235 1.00 89.62 169 GLN A CA 1
ATOM 1298 C C . GLN A 1 169 ? -2.424 17.371 -10.442 1.00 89.62 169 GLN A C 1
ATOM 1300 O O . GLN A 1 169 ? -2.221 17.843 -11.562 1.00 89.62 169 GLN A O 1
ATOM 1305 N N . ASP A 1 170 ? -3.282 16.373 -10.223 1.00 88.88 170 ASP A N 1
ATOM 1306 C CA . ASP A 1 170 ? -4.010 15.682 -11.295 1.00 88.88 170 ASP A CA 1
ATOM 1307 C C . ASP A 1 170 ? -4.949 16.636 -12.040 1.00 88.88 170 ASP A C 1
ATOM 1309 O O . ASP A 1 170 ? -4.947 16.705 -13.271 1.00 88.88 170 ASP A O 1
ATOM 1313 N N . VAL A 1 171 ? -5.706 17.454 -11.300 1.00 90.44 171 VAL A N 1
ATOM 1314 C CA . VAL A 1 171 ? -6.595 18.469 -11.881 1.00 90.44 171 VAL A CA 1
ATOM 1315 C C . VAL A 1 171 ? -5.795 19.535 -12.632 1.00 90.44 171 VAL A C 1
ATOM 1317 O O . VAL A 1 171 ? -6.162 19.910 -13.747 1.00 90.44 171 VAL A O 1
ATOM 1320 N N . ALA A 1 172 ? -4.687 20.023 -12.068 1.00 90.31 172 ALA A N 1
ATOM 1321 C CA . ALA A 1 172 ? -3.821 20.983 -12.750 1.00 90.31 172 ALA A CA 1
ATOM 1322 C C . ALA A 1 172 ? -3.231 20.392 -14.040 1.00 90.31 172 ALA A C 1
ATOM 1324 O O . ALA A 1 172 ? -3.205 21.075 -15.067 1.00 90.31 172 ALA A O 1
ATOM 1325 N N . GLY A 1 173 ? -2.814 19.124 -14.005 1.00 87.75 173 GLY A N 1
ATOM 1326 C CA . GLY A 1 173 ? -2.332 18.372 -15.159 1.00 87.75 173 GLY A CA 1
ATOM 1327 C C . GLY A 1 173 ? -3.395 18.237 -16.248 1.00 87.75 173 GLY A C 1
ATOM 1328 O O . GLY A 1 173 ? -3.125 18.569 -17.404 1.00 87.75 173 GLY A O 1
ATOM 1329 N N . ALA A 1 174 ? -4.619 17.855 -15.876 1.00 88.19 174 ALA A N 1
ATOM 1330 C CA . ALA A 1 174 ? -5.759 17.750 -16.787 1.00 88.19 174 ALA A CA 1
ATOM 1331 C C . ALA A 1 174 ? -6.126 19.098 -17.440 1.00 88.19 174 ALA A C 1
ATOM 1333 O O . ALA A 1 174 ? -6.528 19.140 -18.601 1.00 88.19 174 ALA A O 1
ATOM 1334 N N . LEU A 1 175 ? -5.930 20.212 -16.727 1.00 91.75 175 LEU A N 1
ATOM 1335 C CA . LEU A 1 175 ? -6.130 21.575 -17.237 1.00 91.75 175 LEU A CA 1
ATOM 1336 C C . LEU A 1 175 ? -4.922 22.132 -18.019 1.00 91.75 175 LEU A C 1
ATOM 1338 O O . LEU A 1 175 ? -4.934 23.299 -18.410 1.00 91.75 175 LEU A O 1
ATOM 1342 N N . GLY A 1 176 ? -3.860 21.344 -18.218 1.00 92.06 176 GLY A N 1
ATOM 1343 C CA . GLY A 1 176 ? -2.650 21.764 -18.931 1.00 92.06 176 GLY A CA 1
ATOM 1344 C C . GLY A 1 176 ? -1.730 22.711 -18.146 1.00 92.06 176 GLY A C 1
ATOM 1345 O O . GLY A 1 176 ? -0.807 23.287 -18.720 1.00 92.06 176 GLY A O 1
ATOM 1346 N N . ARG A 1 177 ? -1.930 22.875 -16.832 1.00 93.00 177 ARG A N 1
ATOM 1347 C CA . ARG A 1 177 ? -1.141 23.761 -15.953 1.00 93.00 177 ARG A CA 1
ATOM 1348 C C . ARG A 1 177 ? 0.042 23.036 -15.301 1.00 93.00 177 ARG A C 1
ATOM 1350 O O . ARG A 1 177 ? 0.147 22.978 -14.076 1.00 93.00 177 ARG A O 1
ATOM 1357 N N . ARG A 1 178 ? 0.956 22.499 -16.117 1.00 86.56 178 ARG A N 1
ATOM 1358 C CA . ARG A 1 178 ? 2.099 21.685 -15.643 1.00 86.56 178 ARG A CA 1
ATOM 1359 C C . ARG A 1 178 ? 3.005 22.397 -14.632 1.00 86.56 178 ARG A C 1
ATOM 1361 O O . ARG A 1 178 ? 3.402 21.783 -13.651 1.00 86.56 178 ARG A O 1
ATOM 1368 N N . SER A 1 179 ? 3.246 23.697 -14.801 1.00 86.88 179 SER A N 1
ATOM 1369 C CA . SER A 1 179 ? 4.106 24.476 -13.896 1.00 86.88 179 SER A CA 1
ATOM 1370 C C . SER A 1 179 ? 3.607 24.503 -12.446 1.00 86.88 179 SER A C 1
ATOM 1372 O O . SER A 1 179 ? 4.410 24.500 -11.515 1.00 86.88 179 SER A O 1
ATOM 1374 N N . VAL A 1 180 ? 2.287 24.485 -12.231 1.00 84.00 180 VAL A N 1
ATOM 1375 C CA . VAL A 1 180 ? 1.686 24.418 -10.888 1.00 84.00 180 VAL A CA 1
ATOM 1376 C C . VAL A 1 180 ? 1.924 23.046 -10.258 1.00 84.00 180 VAL A C 1
ATOM 1378 O O . VAL A 1 180 ? 2.243 22.970 -9.071 1.00 84.00 180 VAL A O 1
ATOM 1381 N N . ALA A 1 181 ? 1.803 21.974 -11.045 1.00 78.62 181 ALA A N 1
ATOM 1382 C CA . ALA A 1 181 ? 2.044 20.612 -10.577 1.00 78.62 181 ALA A CA 1
ATOM 1383 C C . ALA A 1 181 ? 3.519 20.399 -10.196 1.00 78.62 181 ALA A C 1
ATOM 1385 O O . ALA A 1 181 ? 3.792 19.877 -9.116 1.00 78.62 181 ALA A O 1
ATOM 1386 N N . GLU A 1 182 ? 4.448 20.887 -11.026 1.00 81.31 182 GLU A N 1
ATOM 1387 C CA . GLU A 1 182 ? 5.898 20.823 -10.787 1.00 81.31 182 GLU A CA 1
ATOM 1388 C C . GLU A 1 182 ? 6.314 21.637 -9.556 1.00 81.31 182 GLU A C 1
ATOM 1390 O O . GLU A 1 182 ? 7.054 21.154 -8.702 1.00 81.31 182 GLU A O 1
ATOM 1395 N N . THR A 1 183 ? 5.788 22.859 -9.411 1.00 84.38 183 THR A N 1
ATOM 1396 C CA . THR A 1 183 ? 6.097 23.709 -8.248 1.00 84.38 183 THR A CA 1
ATOM 1397 C C . THR A 1 183 ? 5.570 23.080 -6.960 1.00 84.38 183 THR A C 1
ATOM 1399 O O . THR A 1 183 ? 6.233 23.140 -5.928 1.00 84.38 183 THR A O 1
ATOM 1402 N N . SER A 1 184 ? 4.391 22.454 -7.017 1.00 78.12 184 SER A N 1
ATOM 1403 C CA . SER A 1 184 ? 3.782 21.779 -5.866 1.00 78.12 184 SER A CA 1
ATOM 1404 C C . SER A 1 184 ? 4.566 20.528 -5.463 1.00 78.12 184 SER A C 1
ATOM 1406 O O . SER A 1 184 ? 4.756 20.298 -4.271 1.00 78.12 184 SER A O 1
ATOM 1408 N N . ASP A 1 185 ? 5.069 19.762 -6.435 1.00 78.81 185 ASP A N 1
ATOM 1409 C CA . ASP A 1 185 ? 5.912 18.586 -6.182 1.00 78.81 185 ASP A CA 1
ATOM 1410 C C . ASP A 1 185 ? 7.230 18.971 -5.490 1.00 78.81 185 ASP A C 1
ATOM 1412 O O . ASP A 1 185 ? 7.608 18.398 -4.463 1.00 78.81 185 ASP A O 1
ATOM 1416 N N . LEU A 1 186 ? 7.876 20.033 -5.984 1.00 80.00 186 LEU A N 1
ATOM 1417 C CA . LEU A 1 186 ? 9.078 20.604 -5.373 1.00 80.00 186 LEU A CA 1
ATOM 1418 C C . LEU A 1 186 ? 8.803 21.168 -3.971 1.00 80.00 186 LEU A C 1
ATOM 1420 O O . LEU A 1 186 ? 9.558 20.898 -3.037 1.00 80.00 186 LEU A O 1
ATOM 1424 N N . ALA A 1 187 ? 7.710 21.919 -3.800 1.00 76.25 187 ALA A N 1
ATOM 1425 C CA . ALA A 1 187 ? 7.339 22.533 -2.523 1.00 76.25 187 ALA A CA 1
ATOM 1426 C C . ALA A 1 187 ? 7.023 21.497 -1.434 1.00 76.25 187 ALA A C 1
ATOM 1428 O O . ALA A 1 187 ? 7.234 21.754 -0.249 1.00 76.25 187 ALA A O 1
ATOM 1429 N N . LEU A 1 188 ? 6.543 20.316 -1.826 1.00 70.88 188 LEU A N 1
ATOM 1430 C CA . LEU A 1 188 ? 6.222 19.208 -0.922 1.00 70.88 188 LEU A CA 1
ATOM 1431 C C . LEU A 1 188 ? 7.323 18.146 -0.870 1.00 70.88 188 LEU A C 1
ATOM 1433 O O . LEU A 1 188 ? 7.105 17.040 -0.358 1.00 70.88 188 LEU A O 1
ATOM 1437 N N . LEU A 1 189 ? 8.518 18.538 -1.330 1.00 72.56 189 LEU A N 1
ATOM 1438 C CA . LEU A 1 189 ? 9.780 17.826 -1.191 1.00 72.56 189 LEU A CA 1
ATOM 1439 C C . LEU A 1 189 ? 9.737 16.412 -1.796 1.00 72.56 189 LEU A C 1
ATOM 1441 O O . LEU A 1 189 ? 10.286 15.480 -1.210 1.00 72.56 189 LEU A O 1
ATOM 1445 N N . GLY A 1 190 ? 9.060 16.228 -2.936 1.00 70.06 190 GLY A N 1
ATOM 1446 C CA . GLY A 1 190 ? 9.162 15.001 -3.739 1.00 70.06 190 GLY A CA 1
ATOM 1447 C C . GLY A 1 190 ? 8.812 13.713 -2.982 1.00 70.06 190 GLY A C 1
ATOM 1448 O O . GLY A 1 190 ? 9.551 12.730 -3.026 1.00 70.06 190 GLY A O 1
ATOM 1449 N N . GLY A 1 191 ? 7.707 13.716 -2.229 1.00 81.06 191 GLY A N 1
ATOM 1450 C CA . GLY A 1 191 ? 7.208 12.524 -1.529 1.00 81.06 191 GLY A CA 1
ATOM 1451 C C . GLY A 1 191 ? 7.593 12.408 -0.049 1.00 81.06 191 GLY A C 1
ATOM 1452 O O . GLY A 1 191 ? 7.226 11.420 0.602 1.00 81.06 191 GLY A O 1
ATOM 1453 N N . LEU A 1 192 ? 8.257 13.413 0.537 1.00 87.06 192 LEU A N 1
ATOM 1454 C CA . LEU A 1 192 ? 8.449 13.462 1.994 1.00 87.06 192 LEU A CA 1
ATOM 1455 C C . LEU A 1 192 ? 7.122 13.557 2.744 1.00 87.06 192 LEU A C 1
ATOM 1457 O O . LEU A 1 192 ? 6.964 12.895 3.768 1.00 87.06 192 LEU A O 1
ATOM 1461 N N . THR A 1 193 ? 6.149 14.311 2.227 1.00 90.12 193 THR A N 1
ATOM 1462 C CA . THR A 1 193 ? 4.818 14.410 2.847 1.00 90.12 193 THR A CA 1
ATOM 1463 C C . THR A 1 193 ? 4.157 13.029 2.928 1.00 90.12 193 THR A C 1
ATOM 1465 O O . THR A 1 193 ? 3.773 12.602 4.019 1.00 90.12 193 THR A O 1
ATOM 1468 N N . TRP A 1 194 ? 4.161 12.265 1.829 1.00 91.75 194 TRP A N 1
ATOM 1469 C CA . TRP A 1 194 ? 3.687 10.876 1.801 1.00 91.75 194 TRP A CA 1
ATOM 1470 C C . TRP A 1 194 ? 4.448 9.972 2.779 1.00 91.75 194 TRP A C 1
ATOM 1472 O O . TRP A 1 194 ? 3.847 9.223 3.550 1.00 91.75 194 TRP A O 1
ATOM 1482 N N . SER A 1 195 ? 5.778 10.066 2.788 1.00 93.00 195 SER A N 1
ATOM 1483 C CA . SER A 1 195 ? 6.632 9.260 3.667 1.00 93.00 195 SER A CA 1
ATOM 1484 C C . SER A 1 195 ? 6.391 9.576 5.144 1.00 93.00 195 SER A C 1
ATOM 1486 O O . SER A 1 195 ? 6.338 8.666 5.971 1.00 93.00 195 SER A O 1
ATOM 1488 N N . SER A 1 196 ? 6.185 10.852 5.477 1.00 94.75 196 SER A N 1
ATOM 1489 C CA . SER A 1 196 ? 5.866 11.309 6.830 1.00 94.75 196 SER A CA 1
ATOM 1490 C C . SER A 1 196 ? 4.499 10.797 7.284 1.00 94.75 196 SER A C 1
ATOM 1492 O O . SER A 1 196 ? 4.379 10.274 8.393 1.00 94.75 196 SER A O 1
ATOM 1494 N N . TRP A 1 197 ? 3.492 10.849 6.404 1.00 96.56 197 TRP A N 1
ATOM 1495 C CA . TRP A 1 197 ? 2.175 10.283 6.666 1.00 96.56 197 TRP A CA 1
ATOM 1496 C C . TRP A 1 197 ? 2.264 8.779 6.930 1.00 96.56 197 TRP A C 1
ATOM 1498 O O . TRP A 1 197 ? 1.769 8.304 7.955 1.00 96.56 197 TRP A O 1
ATOM 1508 N N . LEU A 1 198 ? 2.944 8.034 6.051 1.00 96.88 198 LEU A N 1
ATOM 1509 C CA . LEU A 1 198 ? 3.106 6.591 6.198 1.00 96.88 198 LEU A CA 1
ATOM 1510 C C . LEU A 1 198 ? 3.851 6.250 7.496 1.00 96.88 198 LEU A C 1
ATOM 1512 O O . LEU A 1 198 ? 3.416 5.372 8.235 1.00 96.88 198 LEU A O 1
ATOM 1516 N N . ALA A 1 199 ? 4.923 6.970 7.832 1.00 96.94 199 ALA A N 1
ATOM 1517 C CA . ALA A 1 199 ? 5.656 6.767 9.080 1.00 96.94 199 ALA A CA 1
ATOM 1518 C C . ALA A 1 199 ? 4.767 6.991 10.316 1.00 96.94 199 ALA A C 1
ATOM 1520 O O . ALA A 1 199 ? 4.715 6.138 11.205 1.00 96.94 199 ALA A O 1
ATOM 1521 N N . LEU A 1 200 ? 4.015 8.097 10.358 1.00 97.94 200 LEU A N 1
ATOM 1522 C CA . LEU A 1 200 ? 3.076 8.382 11.447 1.00 97.94 200 LEU A CA 1
ATOM 1523 C C . LEU A 1 200 ? 1.981 7.312 11.544 1.00 97.94 200 LEU A C 1
ATOM 1525 O O . LEU A 1 200 ? 1.642 6.878 12.649 1.00 97.94 200 LEU A O 1
ATOM 1529 N N . LEU A 1 201 ? 1.455 6.858 10.402 1.00 97.94 201 LEU A N 1
ATOM 1530 C CA . LEU A 1 201 ? 0.456 5.797 10.338 1.00 97.94 201 LEU A CA 1
ATOM 1531 C C . LEU A 1 201 ? 1.007 4.487 10.908 1.00 97.94 201 LEU A C 1
ATOM 1533 O O . LEU A 1 201 ? 0.336 3.849 11.714 1.00 97.94 201 LEU A O 1
ATOM 1537 N N . LEU A 1 202 ? 2.231 4.102 10.551 1.00 97.94 202 LEU A N 1
ATOM 1538 C CA . LEU A 1 202 ? 2.875 2.885 11.052 1.00 97.94 202 LEU A CA 1
ATOM 1539 C C . LEU A 1 202 ? 3.129 2.948 12.562 1.00 97.94 202 LEU A C 1
ATOM 1541 O O . LEU A 1 202 ? 2.886 1.967 13.265 1.00 97.94 202 LEU A O 1
ATOM 1545 N N . VAL A 1 203 ? 3.544 4.107 13.085 1.00 98.06 203 VAL A N 1
ATOM 1546 C CA . VAL A 1 203 ? 3.679 4.329 14.535 1.00 98.06 203 VAL A CA 1
ATOM 1547 C C . VAL A 1 203 ? 2.321 4.205 15.231 1.00 98.06 203 VAL A C 1
ATOM 1549 O O . VAL A 1 203 ? 2.227 3.588 16.294 1.00 98.06 203 VAL A O 1
ATOM 1552 N N . ALA A 1 204 ? 1.257 4.749 14.635 1.00 97.25 204 ALA A N 1
ATOM 1553 C CA . ALA A 1 204 ? -0.096 4.617 15.162 1.00 97.25 204 ALA A CA 1
ATOM 1554 C C . ALA A 1 204 ? -0.576 3.154 15.146 1.00 97.25 204 ALA A C 1
ATOM 1556 O O . ALA A 1 204 ? -1.054 2.663 16.165 1.00 97.25 204 ALA A O 1
ATOM 1557 N N . GLN A 1 205 ? -0.368 2.426 14.043 1.00 96.75 205 GLN A N 1
ATOM 1558 C CA . GLN A 1 205 ? -0.691 0.998 13.929 1.00 96.75 205 GLN A CA 1
ATOM 1559 C C . GLN A 1 205 ? 0.049 0.156 14.977 1.00 96.75 205 GLN A C 1
ATOM 1561 O O . GLN A 1 205 ? -0.549 -0.721 15.601 1.00 96.75 205 GLN A O 1
ATOM 1566 N N . ALA A 1 206 ? 1.336 0.442 15.198 1.00 96.19 206 ALA A N 1
ATOM 1567 C CA . ALA A 1 206 ? 2.147 -0.245 16.197 1.00 96.19 206 ALA A CA 1
ATOM 1568 C C . ALA A 1 206 ? 1.638 -0.015 17.629 1.00 96.19 206 ALA A C 1
ATOM 1570 O O . ALA A 1 206 ? 1.681 -0.936 18.443 1.00 96.19 206 ALA A O 1
ATOM 1571 N N . ARG A 1 207 ? 1.151 1.197 17.935 1.00 95.81 207 ARG A N 1
ATOM 1572 C CA . ARG A 1 207 ? 0.607 1.550 19.257 1.00 95.81 207 ARG A CA 1
ATOM 1573 C C . ARG A 1 207 ? -0.804 1.029 19.497 1.00 95.81 207 ARG A C 1
ATOM 1575 O O . ARG A 1 207 ? -1.119 0.678 20.626 1.00 95.81 207 ARG A O 1
ATOM 1582 N N . ASP A 1 208 ? -1.637 0.971 18.463 1.00 94.81 208 ASP A N 1
ATOM 1583 C CA . ASP A 1 208 ? -3.016 0.481 18.574 1.00 94.81 208 ASP A CA 1
ATOM 1584 C C . ASP A 1 208 ? -3.082 -1.031 18.873 1.00 94.81 208 ASP A C 1
ATOM 1586 O O . ASP A 1 208 ? -4.066 -1.524 19.416 1.00 94.81 208 ASP A O 1
ATOM 1590 N N . GLY A 1 209 ? -2.031 -1.785 18.528 1.00 92.12 209 GLY A N 1
ATOM 1591 C CA . GLY A 1 209 ? -1.888 -3.206 18.867 1.00 92.12 209 GLY A CA 1
ATOM 1592 C C . GLY A 1 209 ? -2.747 -4.166 18.033 1.00 92.12 209 GLY A C 1
ATOM 1593 O O . GLY A 1 209 ? -2.530 -5.377 18.079 1.00 92.12 209 GLY A O 1
ATOM 1594 N N . ARG A 1 210 ? -3.686 -3.655 17.224 1.00 93.31 210 ARG A N 1
ATOM 1595 C CA . ARG A 1 210 ? -4.496 -4.468 16.298 1.00 93.31 210 ARG A CA 1
ATOM 1596 C C . ARG A 1 210 ? -3.692 -5.030 15.125 1.00 93.31 210 ARG A C 1
ATOM 1598 O O . ARG A 1 210 ? -4.049 -6.085 14.603 1.00 93.31 210 ARG A O 1
ATOM 1605 N N . TRP A 1 211 ? -2.625 -4.344 14.716 1.00 95.31 211 TRP A N 1
ATOM 1606 C CA . TRP A 1 211 ? -1.747 -4.771 13.626 1.00 95.31 211 TRP A CA 1
ATOM 1607 C C . TRP A 1 211 ? -0.581 -5.605 14.146 1.00 95.31 211 TRP A C 1
ATOM 1609 O O . TRP A 1 211 ? 0.054 -5.274 15.147 1.00 95.31 211 TRP A O 1
ATOM 1619 N N . GLY A 1 212 ? -0.265 -6.686 13.435 1.00 93.56 212 GLY A N 1
ATOM 1620 C CA . GLY A 1 212 ? 0.902 -7.498 13.740 1.00 93.56 212 GLY A CA 1
ATOM 1621 C C . GLY A 1 212 ? 2.199 -6.733 13.470 1.00 93.56 212 GLY A C 1
ATOM 1622 O O . GLY A 1 212 ? 2.294 -5.942 12.530 1.00 93.56 212 GLY A O 1
ATOM 1623 N N . ARG A 1 213 ? 3.249 -7.029 14.249 1.00 95.56 213 ARG A N 1
ATOM 1624 C CA . ARG A 1 213 ? 4.589 -6.438 14.051 1.00 95.56 213 ARG A CA 1
ATOM 1625 C C . ARG A 1 213 ? 5.097 -6.626 12.622 1.00 95.56 213 ARG A C 1
ATOM 1627 O O . ARG A 1 213 ? 5.685 -5.716 12.054 1.00 95.56 213 ARG A O 1
ATOM 1634 N N . THR A 1 214 ? 4.854 -7.793 12.029 1.00 95.38 214 THR A N 1
ATOM 1635 C CA . THR A 1 214 ? 5.260 -8.100 10.651 1.00 95.38 214 THR A CA 1
ATOM 1636 C C . THR A 1 214 ? 4.593 -7.183 9.631 1.00 95.38 214 THR A C 1
ATOM 1638 O O . THR A 1 214 ? 5.244 -6.784 8.670 1.00 95.38 214 THR A O 1
ATOM 1641 N N . THR A 1 215 ? 3.327 -6.815 9.836 1.00 96.44 215 THR A N 1
ATOM 1642 C CA . THR A 1 215 ? 2.604 -5.870 8.979 1.00 96.44 215 THR A CA 1
ATOM 1643 C C . THR A 1 215 ? 3.243 -4.495 9.063 1.00 96.44 215 THR A C 1
ATOM 1645 O O . THR A 1 215 ? 3.660 -3.974 8.034 1.00 96.44 215 THR A O 1
ATOM 1648 N N . VAL A 1 216 ? 3.450 -3.969 10.274 1.00 97.38 216 VAL A N 1
ATOM 1649 C CA . VAL A 1 216 ? 4.112 -2.669 10.481 1.00 97.38 216 VAL A CA 1
ATOM 1650 C C . VAL A 1 216 ? 5.505 -2.643 9.841 1.00 97.38 216 VAL A C 1
ATOM 1652 O O . VAL A 1 216 ? 5.812 -1.729 9.082 1.00 97.38 216 VAL A O 1
ATOM 1655 N N . TRP A 1 217 ? 6.326 -3.676 10.055 1.00 97.56 217 TRP A N 1
ATOM 1656 C CA . TRP A 1 217 ? 7.658 -3.764 9.444 1.00 97.56 217 TRP A CA 1
ATOM 1657 C C . TRP A 1 217 ? 7.623 -3.825 7.918 1.00 97.56 217 TRP A C 1
ATOM 1659 O O . TRP A 1 217 ? 8.481 -3.241 7.268 1.00 97.56 217 TRP A O 1
ATOM 1669 N N . THR A 1 218 ? 6.623 -4.489 7.333 1.00 95.81 218 THR A N 1
ATOM 1670 C CA . THR A 1 218 ? 6.471 -4.522 5.868 1.00 95.81 218 THR A CA 1
ATOM 1671 C C . THR A 1 218 ? 6.152 -3.138 5.319 1.00 95.81 218 THR A C 1
ATOM 1673 O O . THR A 1 218 ? 6.707 -2.741 4.300 1.00 95.81 218 THR A O 1
ATOM 1676 N N . GLY A 1 219 ? 5.285 -2.397 6.013 1.00 96.12 219 GLY A N 1
ATOM 1677 C CA . GLY A 1 219 ? 4.968 -1.022 5.650 1.00 96.12 219 GLY A CA 1
ATOM 1678 C C . GLY A 1 219 ? 6.167 -0.094 5.806 1.00 96.12 219 GLY A C 1
ATOM 1679 O O . GLY A 1 219 ? 6.390 0.735 4.936 1.00 96.12 219 GLY A O 1
ATOM 1680 N N . ALA A 1 220 ? 6.971 -0.270 6.860 1.00 96.81 220 ALA A N 1
ATOM 1681 C CA . ALA A 1 220 ? 8.188 0.511 7.096 1.00 96.81 220 ALA A CA 1
ATOM 1682 C C . ALA A 1 220 ? 9.302 0.196 6.088 1.00 96.81 220 ALA A C 1
ATOM 1684 O O . ALA A 1 220 ? 10.054 1.087 5.701 1.00 96.81 220 ALA A O 1
ATOM 1685 N N . ALA A 1 221 ? 9.392 -1.056 5.632 1.00 95.81 221 ALA A N 1
ATOM 1686 C CA . ALA A 1 221 ? 10.376 -1.469 4.641 1.00 95.81 221 ALA A CA 1
ATOM 1687 C C . ALA A 1 221 ? 10.196 -0.735 3.304 1.00 95.81 221 ALA A C 1
ATOM 1689 O O . ALA A 1 221 ? 11.190 -0.445 2.652 1.00 95.81 221 ALA A O 1
ATOM 1690 N N . TYR A 1 222 ? 8.963 -0.388 2.913 1.00 93.81 222 TYR A N 1
ATOM 1691 C CA . TYR A 1 222 ? 8.695 0.324 1.660 1.00 93.81 222 TYR A CA 1
ATOM 1692 C C . TYR A 1 222 ? 9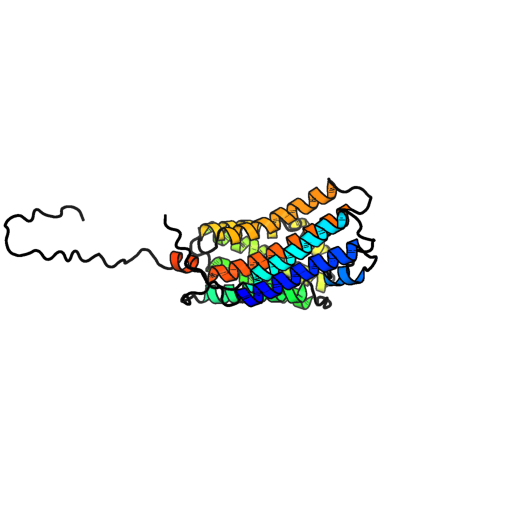.403 1.691 1.552 1.00 93.81 222 TYR A C 1
ATOM 1694 O O . TYR A 1 222 ? 10.249 1.838 0.671 1.00 93.81 222 TYR A O 1
ATOM 1702 N N . PRO A 1 223 ? 9.131 2.691 2.419 1.00 93.00 223 PRO A N 1
ATOM 1703 C CA . PRO A 1 223 ? 9.782 3.993 2.319 1.00 93.00 223 PRO A CA 1
ATOM 1704 C C . PRO A 1 223 ? 11.288 3.895 2.572 1.00 93.00 223 PRO A C 1
ATOM 1706 O O . PRO A 1 223 ? 12.047 4.577 1.897 1.00 93.00 223 PRO A O 1
ATOM 1709 N N . VAL A 1 224 ? 11.740 3.015 3.477 1.00 93.50 224 VAL A N 1
ATOM 1710 C CA . VAL A 1 224 ? 13.176 2.786 3.711 1.00 93.50 224 VAL A CA 1
ATOM 1711 C C . VAL A 1 224 ? 13.856 2.299 2.435 1.00 93.50 224 VAL A C 1
ATOM 1713 O O . VAL A 1 224 ? 14.879 2.842 2.037 1.00 93.50 224 VAL A O 1
ATOM 1716 N N . MET A 1 225 ? 13.275 1.310 1.760 1.00 91.12 225 MET A N 1
ATOM 1717 C CA . MET A 1 225 ? 13.842 0.759 0.537 1.00 91.12 225 MET A CA 1
ATOM 1718 C C . MET A 1 225 ? 13.823 1.778 -0.603 1.00 91.12 225 MET A C 1
ATOM 1720 O O . MET A 1 225 ? 14.826 1.922 -1.291 1.00 91.12 225 MET A O 1
ATOM 1724 N N . THR A 1 226 ? 12.746 2.551 -0.755 1.00 87.31 226 THR A N 1
ATOM 1725 C CA . THR A 1 226 ? 12.678 3.659 -1.724 1.00 87.31 226 THR A CA 1
ATOM 1726 C C . THR A 1 226 ? 13.740 4.730 -1.461 1.00 87.31 226 THR A C 1
ATOM 1728 O O . THR A 1 226 ? 14.414 5.157 -2.397 1.00 87.31 226 THR A O 1
ATOM 1731 N N . LEU A 1 227 ? 13.952 5.114 -0.198 1.00 87.44 227 LEU A N 1
ATOM 1732 C CA . LEU A 1 227 ? 14.988 6.077 0.187 1.00 87.44 227 LEU A CA 1
ATOM 1733 C C . LEU A 1 227 ? 16.406 5.539 -0.022 1.00 87.44 227 LEU A C 1
ATOM 1735 O O . LEU A 1 227 ? 17.302 6.321 -0.313 1.00 87.44 227 LEU A O 1
ATOM 1739 N N . LEU A 1 228 ? 16.617 4.227 0.113 1.00 88.06 228 LEU A N 1
ATOM 1740 C CA . LEU A 1 228 ? 17.918 3.589 -0.106 1.00 88.06 228 LEU A CA 1
ATOM 1741 C C . LEU A 1 228 ? 18.227 3.343 -1.586 1.00 88.06 228 LEU A C 1
ATOM 1743 O O . LEU A 1 228 ? 19.399 3.344 -1.953 1.00 88.06 228 LEU A O 1
ATOM 1747 N N . ILE A 1 229 ? 17.212 3.156 -2.438 1.00 85.31 229 ILE A N 1
ATOM 1748 C CA . ILE A 1 229 ? 17.410 2.935 -3.878 1.00 85.31 229 ILE A CA 1
ATOM 1749 C C . ILE A 1 229 ? 18.158 4.121 -4.499 1.00 85.31 229 ILE A C 1
ATOM 1751 O O . ILE A 1 229 ? 19.170 3.904 -5.154 1.00 85.31 229 ILE A O 1
ATOM 1755 N N . MET A 1 230 ? 17.719 5.359 -4.249 1.00 79.44 230 MET A N 1
ATOM 1756 C CA . MET A 1 230 ? 18.321 6.579 -4.815 1.00 79.44 230 MET A CA 1
ATOM 1757 C C . MET A 1 230 ? 19.841 6.712 -4.577 1.00 79.44 230 MET A C 1
ATOM 1759 O O . MET A 1 230 ? 20.585 6.741 -5.555 1.00 79.44 230 MET A O 1
ATOM 1763 N N . PRO A 1 231 ? 20.358 6.735 -3.335 1.00 81.81 231 PRO A N 1
ATOM 1764 C CA . PRO A 1 231 ? 21.795 6.859 -3.096 1.00 81.81 231 PRO A CA 1
ATOM 1765 C C . PRO A 1 231 ? 22.578 5.649 -3.618 1.00 81.81 231 PRO A C 1
ATOM 1767 O O . PRO A 1 231 ? 23.700 5.805 -4.100 1.00 81.81 231 PRO A O 1
ATOM 1770 N N . LEU A 1 232 ? 21.981 4.450 -3.584 1.00 79.62 232 LEU A N 1
ATOM 1771 C CA . LEU A 1 232 ? 22.594 3.251 -4.152 1.00 79.62 232 LEU A CA 1
ATOM 1772 C C . LEU A 1 232 ? 22.771 3.386 -5.671 1.00 79.62 232 LEU A C 1
ATOM 1774 O O . LEU A 1 232 ? 23.803 2.970 -6.194 1.00 79.62 232 LEU A O 1
ATOM 1778 N N . THR A 1 233 ? 21.817 4.030 -6.357 1.00 74.44 233 THR A N 1
ATOM 1779 C CA . THR A 1 233 ? 21.949 4.331 -7.789 1.00 74.44 233 THR A CA 1
ATOM 1780 C C . THR A 1 233 ? 23.118 5.266 -8.082 1.00 74.44 233 THR A C 1
ATOM 1782 O O . THR A 1 233 ? 23.825 5.068 -9.058 1.00 74.44 233 THR A O 1
ATOM 1785 N N . SER A 1 234 ? 23.382 6.248 -7.219 1.00 74.25 234 SER A N 1
ATOM 1786 C CA . SER A 1 234 ? 24.481 7.194 -7.437 1.00 74.25 234 SER A CA 1
ATOM 1787 C C . SER A 1 234 ? 25.861 6.656 -7.044 1.00 74.25 234 SER A C 1
ATOM 1789 O O . SER A 1 234 ? 26.862 7.136 -7.562 1.00 74.25 234 SER A O 1
ATOM 1791 N N . ALA A 1 235 ? 25.935 5.701 -6.111 1.00 76.69 235 ALA A N 1
ATOM 1792 C CA . ALA A 1 235 ? 27.200 5.300 -5.489 1.00 76.69 235 ALA A CA 1
ATOM 1793 C C . ALA A 1 235 ? 27.824 4.021 -6.071 1.00 76.69 235 ALA A C 1
ATOM 1795 O O . ALA A 1 235 ? 29.024 3.814 -5.912 1.00 76.69 235 ALA A O 1
ATOM 1796 N N . VAL A 1 236 ? 27.024 3.136 -6.675 1.00 67.19 236 VAL A N 1
ATOM 1797 C CA . VAL A 1 236 ? 27.439 1.745 -6.955 1.00 67.19 236 VAL A CA 1
ATOM 1798 C C . VAL A 1 236 ? 27.416 1.400 -8.446 1.00 67.19 236 VAL A C 1
ATOM 1800 O O . VAL A 1 236 ? 27.786 0.291 -8.808 1.00 67.19 236 VAL A O 1
ATOM 1803 N N . LEU A 1 237 ? 27.008 2.314 -9.328 1.00 64.94 237 LEU A N 1
ATOM 1804 C CA . LEU A 1 237 ? 26.853 2.008 -10.750 1.00 64.94 237 LEU A CA 1
ATOM 1805 C C . LEU A 1 237 ? 28.144 2.224 -11.552 1.00 64.94 237 LEU A C 1
ATOM 1807 O O . LEU A 1 237 ? 28.513 3.373 -11.788 1.00 64.94 237 LEU A O 1
ATOM 1811 N N . PRO A 1 238 ? 28.813 1.154 -12.019 1.00 63.19 238 PRO A N 1
ATOM 1812 C CA . PRO A 1 238 ? 29.681 1.246 -13.187 1.00 63.19 238 PRO A CA 1
ATOM 1813 C C . PRO A 1 238 ? 28.871 1.635 -14.440 1.00 63.19 238 PRO A C 1
ATOM 1815 O O . PRO A 1 238 ? 27.697 1.284 -14.562 1.00 63.19 238 PRO A O 1
ATOM 1818 N N . ASP A 1 239 ? 29.512 2.333 -15.384 1.00 68.06 239 ASP A N 1
ATOM 1819 C CA . ASP A 1 239 ? 28.923 2.807 -16.657 1.00 68.06 239 ASP A CA 1
ATOM 1820 C C . ASP A 1 239 ? 28.525 1.674 -17.634 1.00 68.06 239 ASP A C 1
ATOM 1822 O O . ASP A 1 239 ? 28.064 1.933 -18.742 1.00 68.06 239 ASP A O 1
ATOM 1826 N N . ASP A 1 240 ? 28.682 0.406 -17.248 1.00 69.75 240 ASP A N 1
ATOM 1827 C CA . ASP A 1 240 ? 28.488 -0.774 -18.101 1.00 69.75 240 ASP A CA 1
ATOM 1828 C C . ASP A 1 240 ? 27.035 -1.294 -18.145 1.00 69.75 240 ASP A C 1
ATOM 1830 O O . ASP A 1 240 ? 26.792 -2.431 -18.543 1.00 69.75 240 ASP A O 1
ATOM 1834 N N . GLY A 1 241 ? 26.062 -0.500 -17.679 1.00 67.06 241 GLY A N 1
ATOM 1835 C CA . GLY A 1 241 ? 24.632 -0.847 -17.676 1.00 67.06 241 GLY A CA 1
ATOM 1836 C C . GLY A 1 241 ? 24.219 -1.894 -16.630 1.00 67.06 241 GLY A C 1
ATOM 1837 O O . GLY A 1 241 ? 23.034 -2.031 -16.312 1.00 67.06 241 GLY A O 1
ATOM 1838 N N . SER A 1 242 ? 25.170 -2.587 -16.002 1.00 70.62 242 SER A N 1
ATOM 1839 C CA . SER A 1 242 ? 24.900 -3.738 -15.136 1.00 70.62 242 SER A CA 1
ATOM 1840 C C . SER A 1 242 ? 24.075 -3.399 -13.895 1.00 70.62 242 SER A C 1
ATOM 1842 O O . SER A 1 242 ? 23.178 -4.146 -13.486 1.00 70.62 242 SER A O 1
ATOM 1844 N N . GLY A 1 243 ? 24.309 -2.235 -13.301 1.00 75.56 243 GLY A N 1
ATOM 1845 C CA . GLY A 1 243 ? 23.546 -1.845 -12.132 1.00 75.56 243 GLY A CA 1
ATOM 1846 C C . GLY A 1 243 ? 22.176 -1.233 -12.456 1.00 75.56 243 GLY A C 1
ATOM 1847 O O . GLY A 1 243 ? 21.329 -1.174 -11.564 1.00 75.56 243 GLY A O 1
ATOM 1848 N N . VAL A 1 244 ? 21.873 -0.911 -13.721 1.00 76.31 244 VAL A N 1
ATOM 1849 C CA . VAL A 1 244 ? 20.503 -0.568 -14.149 1.00 76.31 244 VAL A CA 1
ATOM 1850 C C . VAL A 1 244 ? 19.565 -1.753 -13.902 1.00 76.31 244 VAL A C 1
ATOM 1852 O O . VAL A 1 244 ? 18.487 -1.577 -13.329 1.00 76.31 244 VAL A O 1
ATOM 1855 N N . ALA A 1 245 ? 19.989 -2.975 -14.242 1.00 75.56 245 ALA A N 1
ATOM 1856 C CA . ALA A 1 245 ? 19.216 -4.193 -13.991 1.00 75.56 245 ALA A CA 1
ATOM 1857 C C . ALA A 1 245 ? 19.002 -4.446 -12.487 1.00 75.56 245 ALA A C 1
ATOM 1859 O O . ALA A 1 245 ? 17.899 -4.806 -12.056 1.00 75.56 245 ALA A O 1
ATOM 1860 N N . ALA A 1 246 ? 20.033 -4.207 -11.669 1.00 80.38 246 ALA A N 1
ATOM 1861 C CA . ALA A 1 246 ? 19.943 -4.324 -10.216 1.00 80.38 246 ALA A CA 1
ATOM 1862 C C . ALA A 1 246 ? 18.962 -3.300 -9.617 1.00 80.38 246 ALA A C 1
ATOM 1864 O O . ALA A 1 246 ? 18.108 -3.666 -8.807 1.00 80.38 246 ALA A O 1
ATOM 1865 N N . ILE A 1 247 ? 19.014 -2.040 -10.058 1.00 82.56 247 ILE A N 1
ATOM 1866 C CA . ILE A 1 247 ? 18.102 -0.973 -9.617 1.00 82.56 247 ILE A CA 1
ATOM 1867 C C . ILE A 1 247 ? 16.675 -1.250 -10.052 1.00 82.56 247 ILE A C 1
ATOM 1869 O O . ILE A 1 247 ? 15.751 -1.093 -9.253 1.00 82.56 247 ILE A O 1
ATOM 1873 N N . ALA A 1 248 ? 16.479 -1.669 -11.301 1.00 80.69 248 ALA A N 1
ATOM 1874 C CA . ALA A 1 248 ? 15.166 -2.023 -11.815 1.00 80.69 248 ALA A CA 1
ATOM 1875 C C . ALA A 1 248 ? 14.564 -3.174 -10.999 1.00 80.69 248 ALA A C 1
ATOM 1877 O O . ALA A 1 248 ? 13.404 -3.102 -10.590 1.00 80.69 248 ALA A O 1
ATOM 1878 N N . SER A 1 249 ? 15.369 -4.192 -10.681 1.00 82.94 249 SER A N 1
ATOM 1879 C CA . SER A 1 249 ? 14.968 -5.314 -9.827 1.00 82.94 249 SER A CA 1
ATOM 1880 C C . SER A 1 249 ? 14.623 -4.853 -8.410 1.00 82.94 249 SER A C 1
ATOM 1882 O O . SER A 1 249 ? 13.557 -5.185 -7.894 1.00 82.94 249 SER A O 1
ATOM 1884 N N . LEU A 1 250 ? 15.468 -4.026 -7.791 1.00 87.31 250 LEU A N 1
ATOM 1885 C CA . LEU A 1 250 ? 15.247 -3.507 -6.441 1.00 87.31 250 LEU A CA 1
ATOM 1886 C C . LEU A 1 250 ? 13.997 -2.615 -6.374 1.00 87.31 250 LEU A C 1
ATOM 1888 O O . LEU A 1 250 ? 13.176 -2.752 -5.467 1.00 87.31 250 LEU A O 1
ATOM 1892 N N . SER A 1 251 ? 13.793 -1.767 -7.380 1.00 86.31 251 SER A N 1
ATOM 1893 C CA . SER A 1 251 ? 12.594 -0.936 -7.537 1.00 86.31 251 SER A CA 1
ATOM 1894 C C . SER A 1 251 ? 11.345 -1.791 -7.747 1.00 86.31 251 SER A C 1
ATOM 1896 O O . SER A 1 251 ? 10.296 -1.527 -7.152 1.00 86.31 251 SER A O 1
ATOM 1898 N N . ALA A 1 252 ? 11.453 -2.862 -8.542 1.00 84.38 252 ALA A N 1
ATOM 1899 C CA . ALA A 1 252 ? 10.370 -3.812 -8.746 1.00 84.38 252 ALA A CA 1
ATOM 1900 C C . ALA A 1 252 ? 9.966 -4.477 -7.427 1.00 84.38 252 ALA A C 1
ATOM 1902 O O . ALA A 1 252 ? 8.768 -4.504 -7.136 1.00 84.38 252 ALA A O 1
ATOM 1903 N N . VAL A 1 253 ? 10.939 -4.935 -6.625 1.00 89.62 253 VAL A N 1
ATOM 1904 C CA . VAL A 1 253 ? 10.723 -5.508 -5.285 1.00 89.62 253 VAL A CA 1
ATOM 1905 C C . VAL A 1 253 ? 10.114 -4.477 -4.337 1.00 89.62 253 VAL A C 1
ATOM 1907 O O . VAL A 1 253 ? 9.157 -4.799 -3.633 1.00 89.62 253 VAL A O 1
ATOM 1910 N N . SER A 1 254 ? 10.602 -3.232 -4.345 1.00 90.94 254 SER A N 1
ATOM 1911 C CA . SER A 1 254 ? 10.105 -2.179 -3.448 1.00 90.94 254 SER A CA 1
ATOM 1912 C C . SER A 1 254 ? 8.631 -1.913 -3.732 1.00 90.94 254 SER A C 1
ATOM 1914 O O . SER A 1 254 ? 7.796 -1.921 -2.827 1.00 90.94 254 SER A O 1
ATOM 1916 N N . GLY A 1 255 ? 8.271 -1.841 -5.017 1.00 89.00 255 GLY A N 1
ATOM 1917 C CA . GLY A 1 255 ? 6.888 -1.690 -5.461 1.00 89.00 255 GLY A CA 1
ATOM 1918 C C . GLY A 1 255 ? 5.941 -2.824 -5.042 1.00 89.00 255 GLY A C 1
ATOM 1919 O O . GLY A 1 255 ? 4.730 -2.642 -5.121 1.00 89.00 255 GLY A O 1
ATOM 1920 N N . LEU A 1 256 ? 6.445 -3.975 -4.577 1.00 91.12 256 LEU A N 1
ATOM 1921 C CA . LEU A 1 256 ? 5.618 -5.055 -4.021 1.00 91.12 256 LEU A CA 1
ATOM 1922 C C . LEU A 1 256 ? 5.311 -4.866 -2.533 1.00 91.12 256 LEU A C 1
ATOM 1924 O O . LEU A 1 256 ? 4.297 -5.373 -2.052 1.00 91.12 256 LEU A O 1
ATOM 1928 N N . LEU A 1 257 ? 6.159 -4.146 -1.794 1.00 94.62 257 LEU A N 1
ATOM 1929 C CA . LEU A 1 257 ? 6.031 -4.006 -0.343 1.00 94.62 257 LEU A CA 1
ATOM 1930 C C . LEU A 1 257 ? 4.752 -3.268 0.046 1.00 94.62 257 LEU A C 1
ATOM 1932 O O . LEU A 1 257 ? 4.068 -3.690 0.978 1.00 94.62 257 LEU A O 1
ATOM 1936 N N . MET A 1 258 ? 4.388 -2.223 -0.700 1.00 94.69 258 MET A N 1
ATOM 1937 C CA . MET A 1 258 ? 3.161 -1.464 -0.458 1.00 94.69 258 MET A CA 1
ATOM 1938 C C . MET A 1 258 ? 1.892 -2.331 -0.646 1.00 94.69 258 MET A C 1
ATOM 1940 O O . MET A 1 258 ? 1.144 -2.469 0.322 1.00 94.69 258 MET A O 1
ATOM 1944 N N . PRO A 1 259 ? 1.656 -3.015 -1.788 1.00 94.44 259 PRO A N 1
ATOM 1945 C CA . PRO A 1 259 ? 0.543 -3.964 -1.933 1.00 94.44 259 PRO A CA 1
ATOM 1946 C C . PRO A 1 259 ? 0.500 -5.047 -0.848 1.00 94.44 259 PRO A C 1
ATOM 1948 O O . PRO A 1 259 ? -0.566 -5.367 -0.316 1.00 94.44 259 PRO A O 1
ATOM 1951 N N . VAL A 1 260 ? 1.658 -5.604 -0.479 1.00 95.88 260 VAL A N 1
ATOM 1952 C CA . VAL A 1 260 ? 1.733 -6.615 0.583 1.00 95.88 260 VAL A CA 1
ATOM 1953 C C . VAL A 1 260 ? 1.342 -6.019 1.935 1.00 95.88 260 VAL A C 1
ATOM 1955 O O . VAL A 1 260 ? 0.599 -6.655 2.684 1.00 95.88 260 VAL A O 1
ATOM 1958 N N . TRP A 1 261 ? 1.804 -4.809 2.258 1.00 97.44 261 TRP A N 1
ATOM 1959 C CA . TRP A 1 261 ? 1.415 -4.101 3.476 1.00 97.44 261 TRP A CA 1
ATOM 1960 C C . TRP A 1 261 ? -0.086 -3.795 3.509 1.00 97.44 261 TRP A C 1
ATOM 1962 O O . TRP A 1 261 ? -0.719 -4.046 4.537 1.00 97.44 261 TRP A O 1
ATOM 1972 N N . VAL A 1 262 ? -0.676 -3.338 2.401 1.00 96.94 262 VAL A N 1
ATOM 1973 C CA . VAL A 1 262 ? -2.124 -3.089 2.285 1.00 96.94 262 VAL A CA 1
ATOM 1974 C C . VAL A 1 262 ? -2.909 -4.378 2.542 1.00 96.94 262 VAL A C 1
ATOM 1976 O O . VAL A 1 262 ? -3.792 -4.414 3.404 1.00 96.94 262 VAL A O 1
ATOM 1979 N N . ALA A 1 263 ? -2.542 -5.470 1.864 1.00 95.56 263 ALA A N 1
ATOM 1980 C CA . ALA A 1 263 ? -3.195 -6.765 2.027 1.00 95.56 263 ALA A CA 1
ATOM 1981 C C . ALA A 1 263 ? -3.084 -7.288 3.467 1.00 95.56 263 ALA A C 1
ATOM 1983 O O . ALA A 1 263 ? -4.068 -7.741 4.055 1.00 95.56 263 ALA A O 1
ATOM 1984 N N . ARG A 1 264 ? -1.892 -7.198 4.066 1.00 95.56 264 ARG A N 1
ATOM 1985 C CA . ARG A 1 264 ? -1.656 -7.603 5.458 1.00 95.56 264 ARG A CA 1
ATOM 1986 C C . ARG A 1 264 ? -2.427 -6.738 6.450 1.00 95.56 264 ARG A C 1
ATOM 1988 O O . ARG A 1 264 ? -3.043 -7.285 7.359 1.00 95.56 264 ARG A O 1
ATOM 1995 N N . SER A 1 265 ? -2.486 -5.427 6.233 1.00 96.38 265 SER A N 1
ATOM 1996 C CA . SER A 1 265 ? -3.295 -4.513 7.044 1.00 96.38 265 SER A CA 1
ATOM 1997 C C . SER A 1 265 ? -4.775 -4.894 6.998 1.00 96.38 265 SER A C 1
ATOM 1999 O O . SER A 1 265 ? -5.425 -4.971 8.039 1.00 96.38 265 SER A O 1
ATOM 2001 N N . ALA A 1 266 ? -5.300 -5.231 5.816 1.00 95.12 266 ALA A N 1
ATOM 2002 C CA . ALA A 1 266 ? -6.670 -5.718 5.660 1.00 95.12 266 ALA A CA 1
ATOM 2003 C C . ALA A 1 266 ? -6.908 -7.078 6.349 1.00 95.12 266 ALA A C 1
ATOM 2005 O O . ALA A 1 266 ? -8.003 -7.334 6.861 1.00 95.12 266 ALA A O 1
ATOM 2006 N N . HIS A 1 267 ? -5.906 -7.962 6.373 1.00 92.75 267 HIS A N 1
ATOM 2007 C CA . HIS A 1 267 ? -5.974 -9.244 7.080 1.00 92.75 267 HIS A CA 1
ATOM 2008 C C . HIS A 1 267 ? -5.971 -9.079 8.602 1.00 92.75 267 HIS A C 1
ATOM 2010 O O . HIS A 1 267 ? -6.788 -9.714 9.276 1.00 92.75 267 HIS A O 1
ATOM 2016 N N . ASP A 1 268 ? -5.104 -8.216 9.131 1.00 93.31 268 ASP A N 1
ATOM 2017 C CA . ASP A 1 268 ? -4.944 -7.987 10.569 1.00 93.31 268 ASP A CA 1
ATOM 2018 C C . ASP A 1 268 ? -6.165 -7.310 11.197 1.00 93.31 268 ASP A C 1
ATOM 2020 O O . ASP A 1 268 ? -6.561 -7.675 12.303 1.00 93.31 268 ASP A O 1
ATOM 2024 N N . LEU A 1 269 ? -6.853 -6.431 10.457 1.00 91.88 269 LEU A N 1
ATOM 2025 C CA . LEU A 1 269 ? -8.122 -5.827 10.887 1.00 91.88 269 LEU A CA 1
ATOM 2026 C C . LEU A 1 269 ? -9.223 -6.854 11.208 1.00 91.88 269 LEU A C 1
ATOM 2028 O O . LEU A 1 269 ? -10.159 -6.544 11.941 1.00 91.88 269 LEU A O 1
ATOM 2032 N N . ALA A 1 270 ? -9.135 -8.070 10.662 1.00 84.88 270 ALA A N 1
ATOM 2033 C CA . ALA A 1 270 ? -10.048 -9.178 10.953 1.00 84.88 270 ALA A CA 1
ATOM 2034 C C . ALA A 1 270 ? -9.382 -10.312 11.752 1.00 84.88 270 ALA A C 1
ATOM 2036 O O . ALA A 1 270 ? -9.911 -11.430 11.806 1.00 84.88 270 ALA A O 1
ATOM 2037 N N . GLY A 1 271 ? -8.194 -10.047 12.293 1.00 80.19 271 GLY A N 1
ATOM 2038 C CA . GLY A 1 271 ? -7.365 -11.008 12.993 1.00 80.19 271 GLY A CA 1
ATOM 2039 C C . GLY A 1 271 ? -7.677 -11.111 14.493 1.00 80.19 271 GLY A C 1
ATOM 2040 O O . GLY A 1 271 ? -8.317 -10.239 15.072 1.00 80.19 271 GLY A O 1
ATOM 2041 N N . PRO A 1 272 ? -7.163 -12.157 15.157 1.00 70.75 272 PRO A N 1
ATOM 2042 C CA . PRO A 1 272 ? -7.369 -12.384 16.590 1.00 70.75 272 PRO A CA 1
ATOM 2043 C C . PRO A 1 272 ? -6.743 -11.306 17.487 1.00 70.75 272 PRO A C 1
ATOM 2045 O O . PRO A 1 272 ? -7.195 -11.110 18.608 1.00 70.75 272 PRO A O 1
ATOM 2048 N N . HIS A 1 273 ? -5.723 -10.588 17.006 1.00 70.25 273 HIS A N 1
ATOM 2049 C CA . HIS A 1 273 ? -5.158 -9.447 17.736 1.00 70.25 273 HIS A CA 1
ATOM 2050 C C . HIS A 1 273 ? -6.198 -8.333 17.908 1.00 70.25 273 HIS A C 1
ATOM 2052 O O . HIS A 1 273 ? -6.305 -7.753 18.983 1.00 70.25 273 HIS A O 1
ATOM 2058 N N . ALA A 1 274 ? -7.036 -8.100 16.892 1.00 71.56 274 ALA A N 1
ATOM 2059 C CA . ALA A 1 274 ? -8.138 -7.153 16.993 1.00 71.56 274 ALA A CA 1
ATOM 2060 C C . ALA A 1 274 ? -9.202 -7.603 18.010 1.00 71.56 274 ALA A C 1
ATOM 2062 O O . ALA A 1 274 ? -9.762 -6.763 18.708 1.00 71.56 274 ALA A O 1
ATOM 2063 N N . GLU A 1 275 ? -9.450 -8.912 18.140 1.00 67.62 275 GLU A N 1
ATOM 2064 C CA . GLU A 1 275 ? -10.361 -9.463 19.156 1.00 67.62 275 GLU A CA 1
ATOM 2065 C C . GLU A 1 275 ? -9.820 -9.290 20.578 1.00 67.62 275 GLU A C 1
ATOM 2067 O O . GLU A 1 275 ? -10.583 -8.938 21.475 1.00 67.62 275 GLU A O 1
ATOM 2072 N N . ALA A 1 276 ? -8.517 -9.507 20.783 1.00 71.19 276 ALA A N 1
ATOM 2073 C CA . ALA A 1 276 ? -7.882 -9.333 22.087 1.00 71.19 276 ALA A CA 1
ATOM 2074 C C . ALA A 1 276 ? -7.959 -7.876 22.568 1.00 71.19 276 ALA A C 1
ATOM 2076 O O . ALA A 1 276 ? -8.285 -7.639 23.723 1.00 71.19 276 ALA A O 1
ATOM 2077 N N . VAL A 1 277 ? -7.737 -6.906 21.672 1.00 73.12 277 VAL A N 1
ATOM 2078 C CA . VAL A 1 277 ? -7.857 -5.471 21.993 1.00 73.12 277 VAL A CA 1
ATOM 2079 C C . VAL A 1 277 ? -9.318 -5.053 22.200 1.00 73.12 277 VAL A C 1
ATOM 2081 O O . VAL A 1 277 ? -9.607 -4.190 23.022 1.00 73.12 277 VAL A O 1
ATOM 2084 N N . ALA A 1 278 ? -10.254 -5.639 21.448 1.00 68.69 278 ALA A N 1
ATOM 2085 C CA . ALA A 1 278 ? -11.671 -5.293 21.539 1.00 68.69 278 ALA A CA 1
ATOM 2086 C C . ALA A 1 278 ? -12.375 -5.885 22.764 1.00 68.69 278 ALA A C 1
ATOM 2088 O O . ALA A 1 278 ? -13.456 -5.408 23.097 1.00 68.69 278 ALA A O 1
ATOM 2089 N N . ARG A 1 279 ? -11.811 -6.917 23.407 1.00 69.69 279 ARG A N 1
ATOM 2090 C CA . ARG A 1 279 ? -12.331 -7.492 24.648 1.00 69.69 279 ARG A CA 1
ATOM 2091 C C . ARG A 1 279 ? -11.751 -6.679 25.809 1.00 69.69 279 ARG A C 1
ATOM 2093 O O . ARG A 1 279 ? -10.597 -6.899 26.162 1.00 69.69 279 ARG A O 1
ATOM 2100 N N . PRO A 1 280 ? -12.501 -5.730 26.394 1.00 63.62 280 PRO A N 1
ATOM 2101 C CA . PRO A 1 280 ? -12.015 -5.028 27.568 1.00 63.62 280 PRO A CA 1
ATOM 2102 C C . PRO A 1 280 ? -11.804 -6.076 28.665 1.00 63.62 280 PRO A C 1
ATOM 2104 O O . PRO A 1 280 ? -12.642 -6.962 28.827 1.00 63.62 280 PRO A O 1
ATOM 2107 N N . GLU A 1 281 ? -10.735 -5.966 29.452 1.00 62.69 281 GLU A N 1
ATOM 2108 C CA . GLU A 1 281 ? -10.533 -6.778 30.668 1.00 62.69 281 GLU A CA 1
ATOM 2109 C C . GLU A 1 281 ? -11.650 -6.584 31.721 1.00 62.69 281 GLU A C 1
ATOM 2111 O O . GLU A 1 281 ? -11.664 -7.235 32.762 1.00 62.69 281 GLU A O 1
ATOM 2116 N N . GLY A 1 282 ? -12.626 -5.714 31.452 1.00 64.12 282 GLY A N 1
ATOM 2117 C CA . GLY A 1 282 ? -13.790 -5.490 32.292 1.00 64.12 282 GLY A CA 1
ATOM 2118 C C . GLY A 1 282 ? -14.785 -6.645 32.233 1.00 64.12 282 GLY A C 1
ATOM 2119 O O . GLY A 1 282 ? -15.340 -6.958 31.181 1.00 64.12 282 GLY A O 1
ATOM 2120 N N . THR A 1 283 ? -15.078 -7.194 33.410 1.00 58.25 283 THR A N 1
ATOM 2121 C CA . THR A 1 283 ? -16.063 -8.244 33.712 1.00 58.25 283 THR A CA 1
ATOM 2122 C C . THR A 1 283 ? -15.688 -9.658 33.275 1.00 58.25 283 THR A C 1
ATOM 2124 O O . THR A 1 283 ? -16.495 -10.408 32.732 1.00 58.25 283 THR A O 1
ATOM 2127 N N . GLY A 1 284 ? -14.501 -10.111 33.691 1.00 56.38 284 GLY A N 1
ATOM 2128 C CA . GLY A 1 284 ? -14.513 -11.425 34.336 1.00 56.38 284 GLY A CA 1
ATOM 2129 C C . GLY A 1 284 ? -15.625 -11.389 35.396 1.00 56.38 284 GLY A C 1
ATOM 2130 O O . GLY A 1 284 ? -15.658 -10.413 36.156 1.00 56.38 284 GLY A O 1
ATOM 2131 N N . PRO A 1 285 ? -16.587 -12.337 35.411 1.00 56.75 285 PRO A N 1
ATOM 2132 C CA . PRO A 1 285 ? -17.533 -12.408 36.514 1.00 56.75 285 PRO A CA 1
ATOM 2133 C C . PRO A 1 285 ? -16.671 -12.377 37.761 1.00 56.75 285 PRO A C 1
ATOM 2135 O O . PRO A 1 285 ? -15.724 -13.165 37.836 1.00 56.75 285 PRO A O 1
ATOM 2138 N N . ALA A 1 286 ? -16.931 -11.422 38.662 1.00 58.28 286 ALA A N 1
ATOM 2139 C CA . ALA A 1 286 ? -16.432 -11.494 40.022 1.00 58.28 286 ALA A CA 1
ATOM 2140 C C . ALA A 1 286 ? -16.561 -12.963 40.380 1.00 58.28 286 ALA A C 1
ATOM 2142 O O . ALA A 1 286 ? -17.676 -13.490 40.326 1.00 58.28 286 ALA A O 1
ATOM 2143 N N . SER A 1 287 ? -15.422 -13.646 40.509 1.00 60.75 287 SER A N 1
ATOM 2144 C CA . SER A 1 287 ? -15.383 -15.046 40.868 1.00 60.75 287 SER A CA 1
ATOM 2145 C C . SER A 1 287 ? -16.153 -15.064 42.161 1.00 60.75 287 SER A C 1
ATOM 2147 O O . SER A 1 287 ? -15.647 -14.590 43.180 1.00 60.75 287 SER A O 1
ATOM 2149 N N . ALA A 1 288 ? -17.429 -15.439 42.059 1.00 57.94 288 ALA A N 1
ATOM 2150 C CA . ALA A 1 288 ? -18.316 -15.525 43.179 1.00 57.94 288 ALA A CA 1
ATOM 2151 C C . ALA A 1 288 ? -17.543 -16.431 44.106 1.00 57.94 288 ALA A C 1
ATOM 2153 O O . ALA A 1 288 ? -17.255 -17.577 43.746 1.00 57.94 288 ALA A O 1
ATOM 2154 N N . CYS A 1 289 ? -17.103 -15.861 45.220 1.00 56.16 289 CYS A N 1
ATOM 2155 C CA . CYS A 1 289 ? -16.473 -16.572 46.304 1.00 56.16 289 CYS A CA 1
ATOM 2156 C C . CYS A 1 289 ? -17.571 -17.499 46.842 1.00 56.16 289 CYS A C 1
ATOM 2158 O O . CYS A 1 289 ? -18.260 -17.208 47.808 1.00 56.16 289 CYS A O 1
ATOM 2160 N N . THR A 1 290 ? -17.840 -18.568 46.097 1.00 58.34 290 THR A N 1
ATOM 2161 C CA . THR A 1 290 ? -18.751 -19.657 46.417 1.00 58.34 290 THR A CA 1
ATOM 2162 C C . THR A 1 290 ? -17.878 -20.756 46.979 1.00 58.34 290 THR A C 1
ATOM 2164 O O . THR A 1 290 ? -17.874 -21.892 46.523 1.00 58.34 290 THR A O 1
ATOM 2167 N N . THR A 1 291 ? -17.098 -20.399 47.994 1.00 67.12 291 THR A N 1
ATOM 2168 C CA . THR A 1 291 ? -16.701 -21.379 48.986 1.00 67.12 291 THR A CA 1
ATOM 2169 C C . THR A 1 291 ? -17.893 -21.482 49.936 1.00 67.12 291 THR A C 1
ATOM 2171 O O . THR A 1 291 ? -18.201 -20.509 50.629 1.00 67.12 291 THR A O 1
ATOM 2174 N N . PRO A 1 292 ? -18.637 -22.600 49.941 1.00 59.31 292 PRO A N 1
ATOM 2175 C CA . PRO A 1 292 ? -19.724 -22.790 50.884 1.00 59.31 292 PRO A CA 1
ATOM 2176 C C . PRO A 1 292 ? -19.141 -22.777 52.298 1.00 59.31 292 PRO A C 1
ATOM 2178 O O . PRO A 1 292 ? -18.308 -23.611 52.649 1.00 59.31 292 PRO A O 1
ATOM 2181 N N . CYS A 1 293 ? -19.574 -21.816 53.111 1.00 58.97 293 CYS A N 1
ATOM 2182 C CA . CYS A 1 293 ? -19.288 -21.798 54.537 1.00 58.97 293 CYS A CA 1
ATOM 2183 C C . CYS A 1 293 ? -20.025 -22.993 55.164 1.00 58.97 293 CYS A C 1
ATOM 2185 O O . CYS A 1 293 ? -21.230 -22.941 55.424 1.00 58.97 293 CYS A O 1
ATOM 2187 N N . SER A 1 294 ? -19.331 -24.122 55.308 1.00 62.59 294 SER A N 1
ATOM 2188 C CA . SER A 1 294 ? -19.878 -25.323 55.929 1.00 62.59 294 SER A CA 1
ATOM 2189 C C . SER A 1 294 ? -20.178 -25.022 57.399 1.00 62.59 294 SER A C 1
ATOM 2191 O O . SER A 1 294 ? -19.260 -24.811 58.193 1.00 62.59 294 SER A O 1
ATOM 2193 N N . ARG A 1 295 ? -21.468 -24.995 57.760 1.00 58.41 295 ARG A N 1
ATOM 2194 C CA . ARG A 1 295 ? -21.953 -24.950 59.148 1.00 58.41 295 ARG A CA 1
ATOM 2195 C C . ARG A 1 295 ? -21.238 -26.024 59.968 1.00 58.41 295 ARG A C 1
ATOM 2197 O O . ARG A 1 295 ? -21.504 -27.204 59.773 1.00 58.41 295 ARG A O 1
ATOM 2204 N N . GLY A 1 296 ? -20.365 -25.623 60.887 1.00 61.34 296 GLY A N 1
ATOM 2205 C CA . GLY A 1 296 ? -19.798 -26.563 61.855 1.00 61.34 296 GLY A CA 1
ATOM 2206 C C . GLY A 1 296 ? -18.359 -26.309 62.279 1.00 61.34 296 GLY A C 1
ATOM 2207 O O . GLY A 1 296 ? -17.612 -27.269 62.438 1.00 61.34 296 GLY A O 1
ATOM 2208 N N . ARG A 1 297 ? -17.940 -25.054 62.463 1.00 50.47 297 ARG A N 1
ATOM 2209 C CA . ARG A 1 297 ? -16.825 -24.727 63.363 1.00 50.47 297 ARG A CA 1
ATOM 2210 C C . ARG A 1 297 ? -16.814 -23.232 63.663 1.00 50.47 297 ARG A C 1
ATOM 2212 O O . ARG A 1 297 ? -16.807 -22.409 62.755 1.00 50.47 297 ARG A O 1
ATOM 2219 N N . ALA A 1 298 ? -16.857 -22.894 64.947 1.00 56.44 298 ALA A N 1
ATOM 2220 C CA . ALA A 1 298 ? -16.655 -21.538 65.431 1.00 56.44 298 ALA A CA 1
ATOM 2221 C C . ALA A 1 298 ? -15.211 -21.122 65.106 1.00 56.44 298 ALA A C 1
ATOM 2223 O O . ALA A 1 298 ? -14.275 -21.647 65.703 1.00 56.44 298 ALA A O 1
ATOM 2224 N N . GLY A 1 299 ? -15.028 -20.252 64.109 1.00 60.09 299 GLY A N 1
ATOM 2225 C CA . GLY A 1 299 ? -13.703 -19.754 63.729 1.00 60.09 299 GLY A CA 1
ATOM 2226 C C . GLY A 1 299 ? -13.543 -19.410 62.248 1.00 60.09 299 GLY A C 1
ATOM 2227 O O . GLY A 1 299 ? -12.609 -19.892 61.619 1.00 60.09 299 GLY A O 1
ATOM 2228 N N . CYS A 1 300 ? -14.425 -18.584 61.679 1.00 51.03 300 CYS A N 1
ATOM 2229 C CA . CYS A 1 300 ? -14.129 -17.876 60.429 1.00 51.03 300 CYS A CA 1
ATOM 2230 C C . CYS A 1 300 ? -13.693 -16.454 60.783 1.00 51.03 300 CYS A C 1
ATOM 2232 O O . CYS A 1 300 ? -14.520 -15.561 60.953 1.00 51.03 300 CYS A O 1
ATOM 2234 N N . THR A 1 301 ? -12.388 -16.258 60.946 1.00 61.03 301 THR A N 1
ATOM 2235 C CA . THR A 1 301 ? -11.776 -14.931 60.998 1.00 61.03 301 THR A CA 1
ATOM 2236 C C . THR A 1 301 ? -11.868 -14.277 59.620 1.00 61.03 301 THR A C 1
ATOM 2238 O O . THR A 1 301 ? -11.650 -14.906 58.586 1.00 61.03 301 THR A O 1
ATOM 2241 N N . ALA A 1 302 ? -12.286 -13.015 59.632 1.00 55.75 302 ALA A N 1
ATOM 2242 C CA . ALA A 1 302 ? -12.704 -12.227 58.487 1.00 55.75 302 ALA A CA 1
ATOM 2243 C C . ALA A 1 302 ? -11.658 -12.140 57.361 1.00 55.75 302 ALA A C 1
ATOM 2245 O O . ALA A 1 302 ? -10.478 -11.890 57.603 1.00 55.75 302 ALA A O 1
ATOM 2246 N N . CYS A 1 303 ? -12.130 -12.244 56.115 1.00 48.66 303 CYS A N 1
ATOM 2247 C CA . CYS A 1 303 ? -11.442 -11.675 54.959 1.00 48.66 303 CYS A CA 1
ATOM 2248 C C . CYS A 1 303 ? -11.450 -10.146 55.105 1.00 48.66 303 CYS A C 1
ATOM 2250 O O . CYS A 1 303 ? -12.408 -9.488 54.711 1.00 48.66 303 CYS A O 1
ATOM 2252 N N . ASN A 1 304 ? -10.404 -9.592 55.715 1.00 50.50 304 ASN A N 1
ATOM 2253 C CA . ASN A 1 304 ? -10.114 -8.163 55.673 1.00 50.50 304 ASN A CA 1
ATOM 2254 C C . ASN A 1 304 ? -9.327 -7.859 54.397 1.00 50.50 304 ASN A C 1
ATOM 2256 O O . ASN A 1 304 ? -8.227 -8.381 54.220 1.00 50.50 304 ASN A O 1
ATOM 2260 N N . GLY A 1 305 ? -9.875 -6.992 53.549 1.00 52.12 305 GLY A N 1
ATOM 2261 C CA . GLY A 1 305 ? -9.162 -6.418 52.408 1.00 52.12 305 GLY A CA 1
ATOM 2262 C C . GLY A 1 305 ? -9.910 -6.571 51.090 1.00 52.12 305 GLY A C 1
ATOM 2263 O O . GLY A 1 305 ? -9.453 -7.285 50.200 1.00 52.12 305 GLY A O 1
ATOM 2264 N N . CYS A 1 306 ? -11.055 -5.903 50.981 1.00 40.88 306 CYS A N 1
ATOM 2265 C CA . CYS A 1 306 ? -11.575 -5.388 49.717 1.00 40.88 306 CYS A CA 1
ATOM 2266 C C . CYS A 1 306 ? -11.563 -3.864 49.811 1.00 40.88 306 CYS A C 1
ATOM 2268 O O . CYS A 1 306 ? -11.856 -3.365 50.923 1.00 40.88 306 CYS A O 1
#

Radius of gyration: 25.52 Å; chains: 1; bounding box: 52×51×92 Å